Protein AF-A0A069PLP5-F1 (afdb_monomer_lite)

Secondary structure (DSSP, 8-state):
----S-------GGGTT-HHHHHHHHHHHHHHHHHHHHHHH--TT-TTSTT--HHHHHIIIIIIS--PPPEEEEEEEEEE-STTSS-TTSS-TT--EEEEEEEEEEPPHHHHHHHHHHHH--TT-SS--HHHHHHHHHHHHHSGGG----TTSSPPEEEEETTEEEEEEE--HHHHHHHHHHHTT-S---TTSEEEEEEE-EEEETTEEEESS-SSS-S--TTPPTT-EEEETTEEEE-S--PPPTTSPPPB--TT--HHHHHHH-STTS-SS---TTS-BEEEETTEEEE-

Organism: NCBI:txid60547

Structure (mmCIF, N/CA/C/O backbone):
data_AF-A0A069PLP5-F1
#
_entry.id   AF-A0A069PLP5-F1
#
loop_
_atom_site.group_PDB
_atom_site.id
_atom_site.type_symbol
_atom_site.label_atom_id
_atom_site.label_alt_id
_atom_site.label_comp_id
_atom_site.label_asym_id
_atom_site.label_entity_id
_atom_site.label_seq_id
_atom_site.pdbx_PDB_ins_code
_atom_site.Cartn_x
_atom_site.Cartn_y
_atom_site.Cartn_z
_atom_site.occupancy
_atom_site.B_iso_or_equiv
_atom_site.auth_seq_id
_atom_site.auth_comp_id
_atom_site.auth_asym_id
_atom_site.auth_atom_id
_atom_site.pdbx_PDB_model_num
ATOM 1 N N . MET A 1 1 ? 33.244 -10.678 -7.808 1.00 50.88 1 MET A N 1
ATOM 2 C CA . MET A 1 1 ? 33.227 -9.200 -7.807 1.00 50.88 1 MET A CA 1
ATOM 3 C C . MET A 1 1 ? 32.967 -8.756 -9.238 1.00 50.88 1 MET A C 1
ATOM 5 O O . MET A 1 1 ? 33.687 -9.242 -10.105 1.00 50.88 1 MET A O 1
ATOM 9 N N . PRO A 1 2 ? 31.928 -7.956 -9.523 1.00 67.25 2 PRO A N 1
ATOM 10 C CA . PRO A 1 2 ? 31.727 -7.413 -10.866 1.00 67.25 2 PRO A CA 1
ATOM 11 C C . PRO A 1 2 ? 32.911 -6.516 -11.266 1.00 67.25 2 PRO A C 1
ATOM 13 O O . PRO A 1 2 ? 33.584 -5.950 -10.403 1.00 67.25 2 PRO A O 1
ATOM 16 N N . MET A 1 3 ? 33.185 -6.422 -12.569 1.00 68.56 3 MET A N 1
ATOM 17 C CA . MET A 1 3 ? 34.260 -5.594 -13.127 1.00 68.56 3 MET A CA 1
ATOM 18 C C . MET A 1 3 ? 34.038 -4.121 -12.745 1.00 68.56 3 MET A C 1
ATOM 20 O O . MET A 1 3 ? 32.993 -3.562 -13.065 1.00 68.56 3 MET A O 1
ATOM 24 N N . GLN A 1 4 ? 34.991 -3.507 -12.036 1.00 81.31 4 GLN A N 1
ATOM 25 C CA . GLN A 1 4 ? 34.868 -2.126 -11.532 1.00 81.31 4 GLN A CA 1
ATOM 26 C C . GLN A 1 4 ? 35.341 -1.064 -12.532 1.00 81.31 4 GLN A C 1
ATOM 28 O O . GLN A 1 4 ? 34.886 0.077 -12.475 1.00 81.31 4 GLN A O 1
ATOM 33 N N . GLN A 1 5 ? 36.227 -1.429 -13.458 1.00 86.38 5 GLN A N 1
ATOM 34 C CA . GLN A 1 5 ? 36.825 -0.501 -14.411 1.00 86.38 5 GLN A CA 1
ATOM 35 C C . GLN A 1 5 ? 36.775 -1.083 -15.823 1.00 86.38 5 GLN A C 1
ATOM 37 O O . GLN A 1 5 ? 37.020 -2.275 -16.016 1.00 86.38 5 GLN A O 1
ATOM 42 N N . ILE A 1 6 ? 36.444 -0.245 -16.803 1.00 89.50 6 ILE A N 1
ATOM 43 C CA . ILE A 1 6 ? 36.526 -0.618 -18.218 1.00 89.50 6 ILE A CA 1
ATOM 44 C C . ILE A 1 6 ? 37.985 -0.755 -18.656 1.00 89.50 6 ILE A C 1
ATOM 46 O O . ILE A 1 6 ? 38.867 -0.089 -18.118 1.00 89.50 6 ILE A O 1
ATOM 50 N N . ILE A 1 7 ? 38.240 -1.591 -19.663 1.00 89.44 7 ILE A N 1
ATOM 51 C CA . ILE A 1 7 ? 39.530 -1.590 -20.357 1.00 89.44 7 ILE A CA 1
ATOM 52 C C . ILE A 1 7 ? 39.592 -0.282 -21.154 1.00 89.44 7 ILE A C 1
ATOM 54 O O . ILE A 1 7 ? 38.786 -0.117 -22.075 1.00 89.44 7 ILE A O 1
ATOM 58 N N . PRO A 1 8 ? 40.472 0.668 -20.796 1.00 88.00 8 PRO A N 1
ATOM 59 C CA . PRO A 1 8 ? 40.486 1.961 -21.453 1.00 88.00 8 PRO A CA 1
ATOM 60 C C . PRO A 1 8 ? 41.038 1.824 -22.871 1.00 88.00 8 PRO A C 1
ATOM 62 O O . PRO A 1 8 ? 41.919 1.013 -23.160 1.00 88.00 8 PRO A O 1
ATOM 65 N N . SER A 1 9 ? 40.502 2.647 -23.759 1.00 90.00 9 SER A N 1
ATOM 66 C CA . SER A 1 9 ? 41.117 2.933 -25.042 1.00 90.00 9 SER A CA 1
ATOM 67 C C . SER A 1 9 ? 42.400 3.727 -24.805 1.00 90.00 9 SER A C 1
ATOM 69 O O . SER A 1 9 ? 42.442 4.614 -23.946 1.00 90.00 9 SER A O 1
ATOM 71 N N . TYR A 1 10 ? 43.444 3.404 -25.563 1.00 89.38 10 TYR A N 1
ATOM 72 C CA . TYR A 1 10 ? 44.747 4.050 -25.478 1.00 89.38 10 TYR A CA 1
ATOM 73 C C . TYR A 1 10 ? 45.120 4.653 -26.824 1.00 89.38 10 TYR A C 1
ATOM 75 O O . TYR A 1 10 ? 44.863 4.075 -27.880 1.00 89.38 10 TYR A O 1
ATOM 83 N N . LEU A 1 11 ? 45.787 5.801 -26.775 1.00 89.62 11 LEU A N 1
ATOM 84 C CA . LEU A 1 11 ? 46.365 6.418 -27.956 1.00 89.62 11 LEU A CA 1
ATOM 85 C C . LEU A 1 11 ? 47.731 5.790 -28.271 1.00 89.62 11 LEU A C 1
ATOM 87 O O . LEU A 1 11 ? 48.511 5.490 -27.363 1.00 89.62 11 LEU A O 1
ATOM 91 N N . TYR A 1 12 ? 48.064 5.634 -29.554 1.00 88.25 12 TYR A N 1
ATOM 92 C CA . TYR A 1 12 ? 49.430 5.276 -29.937 1.00 88.25 12 TYR A CA 1
ATOM 93 C C . TYR A 1 12 ? 50.403 6.391 -29.544 1.00 88.25 12 TYR A C 1
ATOM 95 O O . TYR A 1 12 ? 50.098 7.576 -29.682 1.00 88.25 12 TYR A O 1
ATOM 103 N N . ARG A 1 13 ? 51.614 6.011 -29.117 1.00 86.56 13 ARG A N 1
ATOM 104 C CA . ARG A 1 13 ? 52.646 6.945 -28.632 1.00 86.56 13 ARG A CA 1
ATOM 105 C C . ARG A 1 13 ? 52.973 8.074 -29.616 1.00 86.56 13 ARG A C 1
ATOM 107 O O . ARG A 1 13 ? 53.321 9.158 -29.185 1.00 86.56 13 ARG A O 1
ATOM 114 N N . GLN A 1 14 ? 52.847 7.834 -30.919 1.00 88.31 14 GLN A N 1
ATOM 115 C CA . GLN A 1 14 ? 53.118 8.831 -31.963 1.00 88.31 14 GLN A CA 1
ATOM 116 C C . GLN A 1 14 ? 52.144 10.018 -31.952 1.00 88.31 14 GLN A C 1
ATOM 118 O O . GLN A 1 14 ? 52.478 11.073 -32.477 1.00 88.31 14 GLN A O 1
ATOM 123 N N . TYR A 1 15 ? 50.962 9.855 -31.356 1.00 86.50 15 TYR A N 1
ATOM 124 C CA . TYR A 1 15 ? 49.918 10.878 -31.313 1.00 86.50 15 TYR A CA 1
ATOM 125 C C . TYR A 1 15 ? 49.704 11.435 -29.905 1.00 86.50 15 TYR A C 1
ATOM 127 O O . TYR A 1 15 ? 48.784 12.222 -29.702 1.00 86.50 15 TYR A O 1
ATOM 135 N N . SER A 1 16 ? 50.524 11.037 -28.920 1.00 85.31 16 SER A N 1
ATOM 136 C CA . SER A 1 16 ? 50.315 11.420 -27.518 1.00 85.31 16 SER A CA 1
ATOM 137 C C . SER A 1 16 ? 50.298 12.927 -27.315 1.00 85.31 16 SER A C 1
ATOM 139 O O . SER A 1 16 ? 49.636 13.394 -26.394 1.00 85.31 16 SER A O 1
ATOM 141 N N . ASP A 1 17 ? 50.999 13.671 -28.163 1.00 88.44 17 ASP A N 1
ATOM 142 C CA . ASP A 1 17 ? 51.200 15.113 -28.033 1.00 88.44 17 ASP A CA 1
ATOM 143 C C . ASP A 1 17 ? 50.031 15.928 -28.613 1.00 88.44 17 ASP A C 1
ATOM 145 O O . ASP A 1 17 ? 49.924 17.125 -28.346 1.00 88.44 17 ASP A O 1
ATOM 149 N N . ASP A 1 18 ? 49.116 15.287 -29.349 1.00 93.00 18 ASP A N 1
ATOM 150 C CA . ASP A 1 18 ? 47.912 15.928 -29.875 1.00 93.00 18 ASP A CA 1
ATOM 151 C C . ASP A 1 18 ? 46.828 16.025 -28.788 1.00 93.00 18 ASP A C 1
ATOM 153 O O . ASP A 1 18 ? 46.260 15.030 -28.324 1.00 93.00 18 ASP A O 1
ATOM 157 N N . VAL A 1 19 ? 46.532 17.262 -28.384 1.00 93.50 19 VAL A N 1
ATOM 158 C CA . VAL A 1 19 ? 45.547 17.575 -27.342 1.00 93.50 19 VAL A CA 1
ATOM 159 C C . VAL A 1 19 ? 44.125 17.146 -27.715 1.00 93.50 19 VAL A C 1
ATOM 161 O O . VAL A 1 19 ? 43.381 16.695 -26.844 1.00 93.50 19 VAL A O 1
ATOM 164 N N . ASN A 1 20 ? 43.746 17.230 -28.992 1.00 94.06 20 ASN A N 1
ATOM 165 C CA . ASN A 1 20 ? 42.390 16.914 -29.440 1.00 94.06 20 ASN A CA 1
ATOM 166 C C . ASN A 1 20 ? 42.162 15.401 -29.446 1.00 94.06 20 ASN A C 1
ATOM 168 O O . ASN A 1 20 ? 41.122 14.923 -28.992 1.00 94.06 20 ASN A O 1
ATOM 172 N N . LEU A 1 21 ? 43.153 14.639 -29.915 1.00 90.25 21 LEU A N 1
ATOM 173 C CA . LEU A 1 21 ? 43.085 13.177 -29.928 1.00 90.25 21 LEU A CA 1
ATOM 174 C C . LEU A 1 21 ? 43.103 12.592 -28.512 1.00 90.25 21 LEU A C 1
ATOM 176 O O . LEU A 1 21 ? 42.366 11.646 -28.228 1.00 90.25 21 LEU A O 1
ATOM 180 N N . ARG A 1 22 ? 43.882 13.185 -27.601 1.00 91.44 22 ARG A N 1
ATOM 181 C CA . ARG A 1 22 ? 43.861 12.817 -26.180 1.00 91.44 22 ARG A CA 1
ATOM 182 C C . ARG A 1 22 ? 42.493 13.088 -25.550 1.00 91.44 22 ARG A C 1
ATOM 184 O O . ARG A 1 22 ? 41.915 12.184 -24.955 1.00 91.44 22 ARG A O 1
ATOM 191 N N . ALA A 1 23 ? 41.943 14.286 -25.760 1.00 91.88 23 ALA A N 1
ATOM 192 C CA . ALA A 1 23 ? 40.628 14.658 -25.242 1.00 91.88 23 ALA A CA 1
ATOM 193 C C . ALA A 1 23 ? 39.511 13.730 -25.753 1.00 91.88 23 ALA A C 1
ATOM 195 O O . ALA A 1 23 ? 38.608 13.375 -24.996 1.00 91.88 23 ALA A O 1
ATOM 196 N N . PHE A 1 24 ? 39.587 13.289 -27.012 1.00 93.50 24 PHE A N 1
ATOM 197 C CA . PHE A 1 24 ? 38.652 12.313 -27.569 1.00 93.50 24 PHE A CA 1
ATOM 198 C C . PHE A 1 24 ? 38.717 10.958 -26.847 1.00 93.50 24 PHE A C 1
ATOM 200 O O . PHE A 1 24 ? 37.679 10.418 -26.459 1.00 93.50 24 PHE A O 1
ATOM 207 N N . VAL A 1 25 ? 39.920 10.411 -26.637 1.00 92.94 25 VAL A N 1
ATOM 208 C CA . VAL A 1 25 ? 40.098 9.128 -25.935 1.00 92.94 25 VAL A CA 1
ATOM 209 C C . VAL A 1 25 ? 39.658 9.223 -24.474 1.00 92.94 25 VAL A C 1
ATOM 211 O O . VAL A 1 25 ? 38.983 8.316 -23.983 1.00 92.94 25 VAL A O 1
ATOM 214 N N . ASP A 1 26 ? 39.959 10.329 -23.797 1.00 92.56 26 ASP A N 1
ATOM 215 C CA . ASP A 1 26 ? 39.525 10.563 -22.418 1.00 92.56 26 ASP A CA 1
ATOM 216 C C . ASP A 1 26 ? 37.994 10.647 -22.316 1.00 92.56 26 ASP A C 1
ATOM 218 O O . ASP A 1 26 ? 37.391 10.018 -21.441 1.00 92.56 26 ASP A O 1
ATOM 222 N N . ALA A 1 27 ? 37.341 11.346 -23.251 1.00 94.00 27 ALA A N 1
ATOM 223 C CA . ALA A 1 27 ? 35.883 11.409 -23.325 1.00 94.00 27 ALA A CA 1
ATOM 224 C C . ALA A 1 27 ? 35.260 10.027 -23.589 1.00 94.00 27 ALA A C 1
ATOM 226 O O . ALA A 1 27 ? 34.290 9.652 -22.926 1.00 94.00 27 ALA A O 1
ATOM 227 N N . TYR A 1 28 ? 35.839 9.240 -24.502 1.00 94.38 28 TYR A N 1
ATOM 228 C CA . TYR A 1 28 ? 35.397 7.872 -24.781 1.00 94.38 28 TYR A CA 1
ATOM 229 C C . TYR A 1 28 ? 35.517 6.964 -23.549 1.00 94.38 28 TYR A C 1
ATOM 231 O O . TYR A 1 28 ? 34.581 6.225 -23.224 1.00 94.38 28 TYR A O 1
ATOM 239 N N . ASN A 1 29 ? 36.646 7.029 -22.840 1.00 94.00 29 ASN A N 1
ATOM 240 C CA . ASN A 1 29 ? 36.883 6.246 -21.628 1.00 94.00 29 ASN A CA 1
ATOM 241 C C . ASN A 1 29 ? 35.920 6.643 -20.506 1.00 94.00 29 ASN A C 1
ATOM 243 O O . ASN A 1 29 ? 35.360 5.767 -19.846 1.00 94.00 29 ASN A O 1
ATOM 247 N N . SER A 1 30 ? 35.670 7.943 -20.336 1.00 94.62 30 SER A N 1
ATOM 248 C CA . SER A 1 30 ? 34.699 8.467 -19.372 1.00 94.62 30 SER A CA 1
ATOM 249 C C . SER A 1 30 ? 33.276 7.977 -19.670 1.00 94.62 30 SER A C 1
ATOM 251 O O . SER A 1 30 ? 32.607 7.436 -18.789 1.00 94.62 30 SER A O 1
ATOM 253 N N . LEU A 1 31 ? 32.837 8.062 -20.932 1.00 95.12 31 LEU A N 1
ATOM 254 C CA . LEU A 1 31 ? 31.524 7.572 -21.359 1.00 95.12 31 LEU A CA 1
ATOM 255 C C . LEU A 1 31 ? 31.385 6.057 -21.143 1.00 95.12 31 LEU A C 1
ATOM 257 O O . LEU A 1 31 ? 30.394 5.589 -20.582 1.00 95.12 31 LEU A O 1
ATOM 261 N N . SER A 1 32 ? 32.404 5.294 -21.537 1.00 93.75 32 SER A N 1
ATOM 262 C CA . SER A 1 32 ? 32.440 3.838 -21.375 1.00 93.75 32 SER A CA 1
ATOM 263 C C . SER A 1 32 ? 32.386 3.427 -19.901 1.00 93.75 32 SER A C 1
ATOM 265 O O . SER A 1 32 ? 31.625 2.529 -19.530 1.00 93.75 32 SER A O 1
ATOM 267 N N . GLN A 1 33 ? 33.134 4.118 -19.036 1.00 93.56 33 GLN A N 1
ATOM 268 C CA . GLN A 1 33 ? 33.081 3.910 -17.590 1.00 93.56 33 GLN A CA 1
ATOM 269 C C . GLN A 1 33 ? 31.700 4.262 -17.020 1.00 93.56 33 GLN A C 1
ATOM 271 O O . GLN A 1 33 ? 31.214 3.569 -16.122 1.00 93.56 33 GLN A O 1
ATOM 276 N N . GLY A 1 34 ? 31.044 5.292 -17.560 1.00 91.81 34 GLY A N 1
ATOM 277 C CA . GLY A 1 34 ? 29.665 5.646 -17.233 1.00 91.81 34 GLY A CA 1
ATOM 278 C C . GLY A 1 34 ? 28.690 4.500 -17.512 1.00 91.81 34 GLY A C 1
ATOM 279 O O . GLY A 1 34 ? 27.916 4.133 -16.628 1.00 91.81 34 GLY A O 1
ATOM 280 N N . TYR A 1 35 ? 28.777 3.862 -18.685 1.00 90.19 35 TYR A N 1
ATOM 281 C CA . TYR A 1 35 ? 27.920 2.717 -19.023 1.00 90.19 35 TYR A CA 1
ATOM 282 C C . TYR A 1 35 ? 28.141 1.512 -18.105 1.00 90.19 35 TYR A C 1
ATOM 284 O O . TYR A 1 35 ? 27.170 0.906 -17.647 1.00 90.19 35 TYR A O 1
ATOM 292 N N . LEU A 1 36 ? 29.396 1.181 -17.781 1.00 90.12 36 LEU A N 1
ATOM 293 C CA . LEU A 1 36 ? 29.698 0.105 -16.831 1.00 90.12 36 LEU A CA 1
ATOM 294 C C . LEU A 1 36 ? 29.159 0.422 -15.426 1.00 90.12 36 LEU A C 1
ATOM 296 O O . LEU A 1 36 ? 28.562 -0.438 -14.774 1.00 90.12 36 LEU A O 1
ATOM 300 N N . SER A 1 37 ? 29.334 1.662 -14.967 1.00 90.19 37 SER A N 1
ATOM 301 C CA . SER A 1 37 ? 28.832 2.119 -13.663 1.00 90.19 37 SER A CA 1
ATOM 302 C C . SER A 1 37 ? 27.300 2.067 -13.602 1.00 90.19 37 SER A C 1
ATOM 304 O O . SER A 1 37 ? 26.723 1.644 -12.599 1.00 90.19 37 SER A O 1
ATOM 306 N N . TRP A 1 38 ? 26.618 2.417 -14.693 1.00 88.12 38 TRP A N 1
ATOM 307 C CA . TRP A 1 38 ? 25.164 2.285 -14.785 1.00 88.12 38 TRP A CA 1
ATOM 308 C C . TRP A 1 38 ? 24.716 0.816 -14.755 1.00 88.12 38 TRP A C 1
ATOM 310 O O . TRP A 1 38 ? 23.827 0.458 -13.983 1.00 88.12 38 TRP A O 1
ATOM 320 N N . PHE A 1 39 ? 25.364 -0.058 -15.530 1.00 85.69 39 PHE A N 1
ATOM 321 C CA . PHE A 1 39 ? 25.009 -1.478 -15.589 1.00 85.69 39 PHE A CA 1
ATOM 322 C C . PHE A 1 39 ? 25.220 -2.190 -14.245 1.00 85.69 39 PHE A C 1
ATOM 324 O O . PHE A 1 39 ? 24.399 -3.003 -13.824 1.00 85.69 39 PHE A O 1
ATOM 331 N N . THR A 1 40 ? 26.299 -1.855 -13.534 1.00 85.69 40 THR A N 1
ATOM 332 C CA . THR A 1 40 ? 26.586 -2.418 -12.204 1.00 85.69 40 THR A CA 1
ATOM 333 C C . THR A 1 40 ? 25.628 -1.910 -11.124 1.00 85.69 40 THR A C 1
ATOM 335 O O . THR A 1 40 ? 25.312 -2.660 -10.202 1.00 85.69 40 THR A O 1
ATOM 338 N N . SER A 1 41 ? 25.123 -0.678 -11.246 1.00 84.75 41 SER A N 1
ATOM 339 C CA . SER A 1 41 ? 24.134 -0.097 -10.321 1.00 84.75 41 SER A CA 1
ATOM 340 C C . SER A 1 41 ? 22.673 -0.421 -10.670 1.00 84.75 41 SER A C 1
ATOM 342 O O . SER A 1 41 ? 21.784 -0.176 -9.851 1.00 84.75 41 SER A O 1
ATOM 344 N N . THR A 1 42 ? 22.406 -1.006 -11.844 1.00 84.94 42 THR A N 1
ATOM 345 C CA . THR A 1 42 ? 21.048 -1.314 -12.328 1.00 84.94 42 THR A CA 1
ATOM 346 C C . THR A 1 42 ? 20.920 -2.784 -12.750 1.00 84.94 42 THR A C 1
ATOM 348 O O . THR A 1 42 ? 20.779 -3.089 -13.937 1.00 84.94 42 THR A O 1
ATOM 351 N N . PRO A 1 43 ? 20.956 -3.741 -11.801 1.00 84.12 43 PRO A N 1
ATOM 352 C CA . PRO A 1 43 ? 20.758 -5.149 -12.126 1.00 84.12 43 PRO A CA 1
ATOM 353 C C . PRO A 1 43 ? 19.328 -5.388 -12.635 1.00 84.12 43 PRO A C 1
ATOM 355 O O . PRO A 1 43 ? 18.367 -5.289 -11.875 1.00 84.12 43 PRO A O 1
ATOM 358 N N . LEU A 1 44 ? 19.187 -5.760 -13.913 1.00 82.94 44 LEU A N 1
ATOM 359 C CA . LEU A 1 44 ? 17.886 -5.918 -14.593 1.00 82.94 44 LEU A CA 1
ATOM 360 C C . LEU A 1 44 ? 16.963 -6.965 -13.943 1.00 82.94 44 LEU A C 1
ATOM 362 O O . LEU A 1 44 ? 15.744 -6.887 -14.069 1.00 82.94 44 LEU A O 1
ATOM 366 N N . ALA A 1 45 ? 17.536 -7.944 -13.236 1.00 81.25 45 ALA A N 1
ATOM 367 C CA . ALA A 1 45 ? 16.768 -8.946 -12.498 1.00 81.25 45 ALA A CA 1
ATOM 368 C C . ALA A 1 45 ? 16.019 -8.345 -11.293 1.00 81.25 45 ALA A C 1
ATOM 370 O O . ALA A 1 45 ? 14.962 -8.852 -10.917 1.00 81.25 45 ALA A O 1
ATOM 371 N N . LEU A 1 46 ? 16.535 -7.259 -10.706 1.00 86.94 46 LEU A N 1
ATOM 372 C CA . LEU A 1 46 ? 15.947 -6.576 -9.557 1.00 86.94 46 LEU A CA 1
ATOM 373 C C . LEU A 1 46 ? 15.075 -5.403 -10.023 1.00 86.94 46 LEU A C 1
ATOM 375 O O . LEU A 1 46 ? 15.414 -4.234 -9.841 1.00 86.94 46 LEU A O 1
ATOM 379 N N . TYR A 1 47 ? 13.921 -5.722 -10.606 1.00 89.31 47 TYR A N 1
ATOM 380 C CA . TYR A 1 47 ? 12.951 -4.737 -11.110 1.00 89.31 47 TYR A CA 1
ATOM 381 C C . TYR A 1 47 ? 12.391 -3.796 -10.026 1.00 89.31 47 TYR A C 1
ATOM 383 O O . TYR A 1 47 ? 11.861 -2.736 -10.349 1.00 89.31 47 TYR A O 1
ATOM 391 N N . THR A 1 48 ? 12.530 -4.144 -8.742 1.00 90.00 48 THR A N 1
ATOM 392 C CA . THR A 1 48 ? 12.133 -3.295 -7.606 1.00 90.00 48 THR A CA 1
ATOM 393 C C . THR A 1 48 ? 13.070 -2.099 -7.397 1.00 90.00 48 THR A C 1
ATOM 395 O O . THR A 1 48 ? 12.763 -1.215 -6.601 1.00 90.00 48 THR A O 1
ATOM 398 N N . SER A 1 49 ? 14.213 -2.046 -8.093 1.00 89.50 49 SER A N 1
ATOM 399 C CA . SER A 1 49 ? 15.149 -0.922 -8.011 1.00 89.50 49 SER A CA 1
ATOM 400 C C . SER A 1 49 ? 14.481 0.401 -8.426 1.00 89.50 49 SER A C 1
ATOM 402 O O . SER A 1 49 ? 13.757 0.433 -9.429 1.00 89.50 49 SER A O 1
ATOM 404 N N . PRO A 1 50 ? 14.741 1.520 -7.722 1.00 88.56 50 PRO A N 1
ATOM 405 C CA . PRO A 1 50 ? 14.272 2.846 -8.127 1.00 88.56 50 PRO A CA 1
ATOM 406 C C . PRO A 1 50 ? 14.797 3.298 -9.497 1.00 88.56 50 PRO A C 1
ATOM 408 O O . PRO A 1 50 ? 14.154 4.111 -10.147 1.00 88.56 50 PRO A O 1
ATOM 411 N N . ASN A 1 51 ? 15.928 2.749 -9.958 1.00 88.44 51 ASN A N 1
ATOM 412 C CA . ASN A 1 51 ? 16.559 3.120 -11.232 1.00 88.44 51 ASN A CA 1
ATOM 413 C C . ASN A 1 51 ? 15.864 2.508 -12.462 1.00 88.44 51 ASN A C 1
ATOM 415 O O . ASN A 1 51 ? 16.154 2.894 -13.591 1.00 88.44 51 ASN A O 1
ATOM 419 N N . ILE A 1 52 ? 14.973 1.531 -12.261 1.00 89.81 52 ILE A N 1
ATOM 420 C CA . ILE A 1 52 ? 14.227 0.868 -13.335 1.00 89.81 52 ILE A CA 1
ATOM 421 C C . ILE A 1 52 ? 12.836 1.497 -13.405 1.00 89.81 52 ILE A C 1
ATOM 423 O O . ILE A 1 52 ? 11.969 1.185 -12.589 1.00 89.81 52 ILE A O 1
ATOM 427 N N . THR A 1 53 ? 12.622 2.402 -14.355 1.00 91.62 53 THR A N 1
ATOM 428 C CA . THR A 1 53 ? 11.374 3.170 -14.500 1.00 91.62 53 THR A CA 1
ATOM 429 C C . THR A 1 53 ? 10.968 3.317 -15.966 1.00 91.62 53 THR A C 1
ATOM 431 O O . THR A 1 53 ? 11.755 3.068 -16.886 1.00 91.62 53 THR A O 1
ATOM 434 N N . GLY A 1 54 ? 9.706 3.682 -16.183 1.00 89.00 54 GLY A N 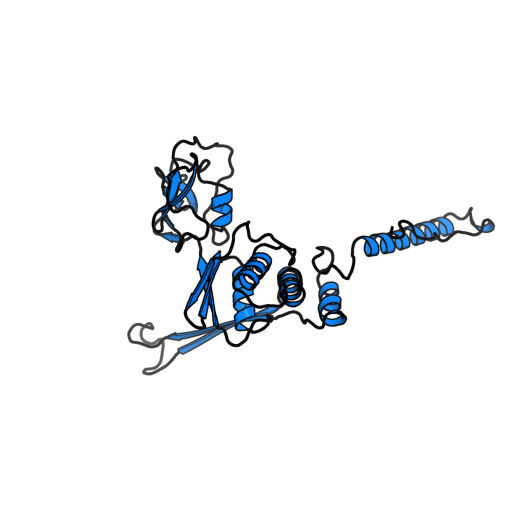1
ATOM 435 C CA . GLY A 1 54 ? 9.131 3.993 -17.484 1.00 89.00 54 GLY A CA 1
ATOM 436 C C . GLY A 1 54 ? 9.307 2.872 -18.518 1.00 89.00 54 GLY A C 1
ATOM 437 O O . GLY A 1 54 ? 9.090 1.699 -18.200 1.00 89.00 54 GLY A O 1
ATOM 438 N N . PRO A 1 55 ? 9.735 3.199 -19.754 1.00 89.50 55 PRO A N 1
ATOM 439 C CA . PRO A 1 55 ? 9.867 2.215 -20.828 1.00 89.50 55 PRO A CA 1
ATOM 440 C C . PRO A 1 55 ? 10.841 1.069 -20.528 1.00 89.50 55 PRO A C 1
ATOM 442 O O . PRO A 1 55 ? 10.650 -0.037 -21.029 1.00 89.50 55 PRO A O 1
ATOM 445 N N . LEU A 1 56 ? 11.877 1.303 -19.709 1.00 90.19 56 LEU A N 1
ATOM 446 C CA . LEU A 1 56 ? 12.802 0.241 -19.305 1.00 90.19 56 LEU A CA 1
ATOM 447 C C . LEU A 1 56 ? 12.084 -0.796 -18.435 1.00 90.19 56 LEU A C 1
ATOM 449 O O . LEU A 1 56 ? 12.258 -1.995 -18.642 1.00 90.19 56 LEU A O 1
ATOM 453 N N . LEU A 1 57 ? 11.253 -0.339 -17.493 1.00 91.25 57 LEU A N 1
ATOM 454 C CA . LEU A 1 57 ? 10.431 -1.223 -16.671 1.00 91.25 57 LEU A CA 1
ATOM 455 C C . LEU A 1 57 ? 9.454 -2.020 -17.540 1.00 91.25 57 LEU A C 1
ATOM 457 O O . LEU A 1 57 ? 9.371 -3.234 -17.382 1.00 91.25 57 LEU A O 1
ATOM 461 N N . ASP A 1 58 ? 8.776 -1.368 -18.486 1.00 89.94 58 ASP A N 1
ATOM 462 C CA . ASP A 1 58 ? 7.846 -2.038 -19.404 1.00 89.94 58 ASP A CA 1
ATOM 463 C C . ASP A 1 58 ? 8.548 -3.104 -20.248 1.00 89.94 58 ASP A C 1
ATOM 465 O O . ASP A 1 58 ? 8.035 -4.213 -20.406 1.00 89.94 58 ASP A O 1
ATOM 469 N N . TRP A 1 59 ? 9.742 -2.796 -20.756 1.00 90.44 59 TRP A N 1
ATOM 470 C CA . TRP A 1 59 ? 10.540 -3.741 -21.529 1.00 90.44 59 TRP A CA 1
ATOM 471 C C . TRP A 1 59 ? 10.970 -4.948 -20.687 1.00 90.44 59 TRP A C 1
ATOM 473 O O . TRP A 1 59 ? 10.822 -6.082 -21.137 1.00 90.44 59 TRP A O 1
ATOM 483 N N . ILE A 1 60 ? 11.439 -4.737 -19.453 1.00 90.50 60 ILE A N 1
ATOM 484 C CA . ILE A 1 60 ? 11.826 -5.828 -18.544 1.00 90.50 60 ILE A CA 1
ATOM 485 C C . ILE A 1 60 ? 10.605 -6.675 -18.182 1.00 90.50 60 ILE A C 1
ATOM 487 O O . ILE A 1 60 ? 10.613 -7.897 -18.320 1.00 90.50 60 ILE A O 1
ATOM 491 N N . ALA A 1 61 ? 9.539 -6.037 -17.718 1.00 90.19 61 ALA A N 1
ATOM 492 C CA . ALA A 1 61 ? 8.373 -6.710 -17.180 1.00 90.19 61 ALA A CA 1
ATOM 493 C C . ALA A 1 61 ? 7.596 -7.479 -18.255 1.00 90.19 61 ALA A C 1
ATOM 495 O O . ALA A 1 61 ? 7.309 -8.667 -18.083 1.00 90.19 61 ALA A O 1
ATOM 496 N N . ARG A 1 62 ? 7.326 -6.846 -19.401 1.00 88.50 62 ARG A N 1
ATOM 497 C CA . ARG A 1 62 ? 6.633 -7.489 -20.521 1.00 88.50 62 ARG A CA 1
ATOM 498 C C . ARG A 1 62 ? 7.551 -8.416 -21.311 1.00 88.50 62 ARG A C 1
ATOM 500 O O . ARG A 1 62 ? 7.111 -9.486 -21.714 1.00 88.50 62 ARG A O 1
ATOM 507 N N . GLY A 1 63 ? 8.796 -8.012 -21.554 1.00 86.88 63 GLY A N 1
ATOM 508 C CA . GLY A 1 63 ? 9.732 -8.758 -22.394 1.00 86.88 63 GLY A CA 1
ATOM 509 C C . GLY A 1 63 ? 10.313 -9.991 -21.708 1.00 86.88 63 GLY A C 1
ATOM 510 O O . GLY A 1 63 ? 10.334 -11.060 -22.309 1.00 86.88 63 GLY A O 1
ATOM 511 N N . ILE A 1 64 ? 10.758 -9.865 -20.453 1.00 88.50 64 ILE A N 1
ATOM 512 C CA . ILE A 1 64 ? 11.407 -10.965 -19.719 1.00 88.50 64 ILE A CA 1
ATOM 513 C C . ILE A 1 64 ? 10.376 -11.792 -18.950 1.00 88.50 64 ILE A C 1
ATOM 515 O O . ILE A 1 64 ? 10.424 -13.020 -18.984 1.00 88.50 64 ILE A O 1
ATOM 519 N N . TYR A 1 65 ? 9.445 -11.134 -18.255 1.00 89.75 65 TYR A N 1
ATOM 520 C CA . TYR A 1 65 ? 8.505 -11.814 -17.357 1.00 89.75 65 TYR A CA 1
ATOM 521 C C . TYR A 1 65 ? 7.112 -12.037 -17.956 1.00 89.75 65 TYR A C 1
ATOM 523 O O . TYR A 1 65 ? 6.311 -12.751 -17.357 1.00 89.75 65 TYR A O 1
ATOM 531 N N . GLY A 1 66 ? 6.809 -11.459 -19.122 1.00 87.75 66 GLY A N 1
ATOM 532 C CA . GLY A 1 66 ? 5.508 -11.613 -19.779 1.00 87.75 66 GLY A CA 1
ATOM 533 C C . GLY A 1 66 ? 4.340 -10.940 -19.050 1.00 87.75 66 GLY A C 1
ATOM 534 O O . GLY A 1 66 ? 3.191 -11.224 -19.375 1.00 87.75 66 GLY A O 1
ATOM 535 N N . ILE A 1 67 ? 4.601 -10.065 -18.074 1.00 89.94 67 ILE A N 1
ATOM 536 C CA . ILE A 1 67 ? 3.563 -9.386 -17.284 1.00 89.94 67 ILE A CA 1
ATOM 537 C C . ILE A 1 67 ? 3.366 -7.985 -17.873 1.00 89.94 67 ILE A C 1
ATOM 539 O O . ILE A 1 67 ? 4.267 -7.160 -17.725 1.00 89.94 67 ILE A O 1
ATOM 543 N N . PRO A 1 68 ? 2.245 -7.679 -18.550 1.00 89.50 68 PRO A N 1
ATOM 544 C CA . PRO A 1 68 ? 1.988 -6.341 -19.076 1.00 89.50 68 PRO A CA 1
ATOM 545 C C . PRO A 1 68 ? 1.646 -5.350 -17.956 1.00 89.50 68 PRO A C 1
ATOM 547 O O . PRO A 1 68 ? 1.245 -5.745 -16.862 1.00 89.50 68 PRO A O 1
ATOM 550 N N . ARG A 1 69 ? 1.793 -4.050 -18.234 1.00 89.06 69 ARG A N 1
ATOM 551 C CA . ARG A 1 69 ? 1.371 -3.001 -17.303 1.00 89.06 69 ARG A CA 1
ATOM 552 C C . ARG A 1 69 ? -0.155 -3.025 -17.165 1.00 89.06 69 ARG A C 1
ATOM 554 O O . ARG A 1 69 ? -0.833 -2.889 -18.186 1.00 89.06 69 ARG A O 1
ATOM 561 N N . PRO A 1 70 ? -0.694 -3.177 -15.944 1.00 89.19 70 PRO A N 1
ATOM 562 C CA . PRO A 1 70 ? -2.131 -3.258 -15.752 1.00 89.19 70 PRO A CA 1
ATOM 563 C C . PRO A 1 70 ? -2.788 -1.892 -15.946 1.00 89.19 70 PRO A C 1
ATOM 565 O O . PRO A 1 70 ? -2.191 -0.837 -15.695 1.00 89.19 70 PRO A O 1
ATOM 568 N N . VAL A 1 71 ? -4.047 -1.929 -16.370 1.00 86.12 71 VAL A N 1
ATOM 569 C CA . VAL A 1 71 ? -4.912 -0.752 -16.437 1.00 86.12 71 VAL A CA 1
ATOM 570 C C . VAL A 1 71 ? -5.760 -0.728 -15.173 1.00 86.12 71 VAL A C 1
ATOM 572 O O . VAL A 1 71 ? -6.496 -1.670 -14.880 1.00 86.12 71 VAL A O 1
ATOM 575 N N . LEU A 1 72 ? -5.660 0.362 -14.421 1.00 85.75 72 LEU A N 1
ATOM 576 C CA . LEU A 1 72 ? -6.528 0.619 -13.285 1.00 85.75 72 LEU A CA 1
ATOM 577 C C . LEU A 1 72 ? -7.800 1.268 -13.819 1.00 85.75 72 LEU A C 1
ATOM 579 O O . LEU A 1 72 ? -7.775 2.413 -14.275 1.00 85.75 72 LEU A O 1
ATOM 583 N N . SER A 1 73 ? -8.899 0.518 -13.798 1.00 78.38 73 SER A N 1
ATOM 584 C CA . SER A 1 73 ? -10.210 1.024 -14.193 1.00 78.38 73 SER A CA 1
ATOM 585 C C . SER A 1 73 ? -11.173 0.988 -13.022 1.00 78.38 73 SER A C 1
ATOM 587 O O . SER A 1 73 ? -11.409 -0.066 -12.438 1.00 78.38 73 SER A O 1
ATOM 589 N N . SER A 1 74 ? -11.783 2.126 -12.710 1.00 69.25 74 SER A N 1
ATOM 590 C CA . SER A 1 74 ? -13.019 2.158 -11.931 1.00 69.25 74 SER A CA 1
ATOM 591 C C . SER A 1 74 ? -14.184 2.406 -12.875 1.00 69.25 74 SER A C 1
ATOM 593 O O . SER A 1 74 ? -14.116 3.274 -13.741 1.00 69.25 74 SER A O 1
ATOM 595 N N . SER A 1 75 ? -15.265 1.652 -12.706 1.00 61.00 75 SER A N 1
ATOM 596 C CA . SER A 1 75 ? -16.561 1.984 -13.286 1.00 61.00 75 SER A CA 1
ATOM 597 C C . SER A 1 75 ? -17.571 2.029 -12.155 1.00 61.00 75 SER A C 1
ATOM 599 O O . SER A 1 75 ? -17.758 1.039 -11.447 1.00 61.00 75 SER A O 1
ATOM 601 N N . THR A 1 76 ? -18.209 3.181 -11.978 1.00 57.66 76 THR A N 1
ATOM 602 C CA . THR A 1 76 ? -19.301 3.341 -11.023 1.00 57.66 76 THR A CA 1
ATOM 603 C C . THR A 1 76 ? -20.552 3.680 -11.815 1.00 57.66 76 THR A C 1
ATOM 605 O O . THR A 1 76 ? -20.603 4.673 -12.540 1.00 57.66 76 THR A O 1
ATOM 608 N N . THR A 1 77 ? -21.576 2.840 -11.692 1.00 48.09 77 THR A N 1
ATOM 609 C CA . THR A 1 77 ? -22.881 3.092 -12.306 1.00 48.09 77 THR A CA 1
ATOM 610 C C . THR A 1 77 ? -23.853 3.475 -11.205 1.00 48.09 77 THR A C 1
ATOM 612 O O . THR A 1 77 ? -24.129 2.665 -10.322 1.00 48.09 77 THR A O 1
ATOM 615 N N . SER A 1 78 ? -24.371 4.704 -11.237 1.00 51.59 78 SER A N 1
ATOM 616 C CA . SER A 1 78 ? -25.441 5.128 -10.336 1.00 51.59 78 SER A CA 1
ATOM 617 C C . SER A 1 78 ? -26.763 5.192 -11.094 1.00 51.59 78 SER A C 1
ATOM 619 O O . SER A 1 78 ? -26.883 5.787 -12.170 1.00 51.59 78 SER A O 1
ATOM 621 N N . ARG A 1 79 ? -27.772 4.532 -10.523 1.00 50.94 79 ARG A N 1
ATOM 622 C CA . ARG A 1 79 ? -29.152 4.553 -11.000 1.00 50.94 79 ARG A CA 1
ATOM 623 C C . ARG A 1 79 ? -29.971 5.314 -9.974 1.00 50.94 79 ARG A C 1
ATOM 625 O O . ARG A 1 79 ? -30.186 4.819 -8.874 1.00 50.94 79 ARG A O 1
ATOM 632 N N . VAL A 1 80 ? -30.409 6.511 -10.336 1.00 57.78 80 VAL A N 1
ATOM 633 C CA . VAL A 1 80 ? -31.249 7.346 -9.477 1.00 57.78 80 VAL A CA 1
ATOM 634 C C . VAL A 1 80 ? -32.663 7.339 -10.053 1.00 57.78 80 VAL A C 1
ATOM 636 O O . VAL A 1 80 ? -32.868 7.657 -11.225 1.00 57.78 80 VAL A O 1
ATOM 639 N N . ALA A 1 81 ? -33.626 6.901 -9.243 1.00 57.69 81 ALA A N 1
ATOM 640 C CA . ALA A 1 81 ? -35.048 6.854 -9.571 1.00 57.69 81 ALA A CA 1
ATOM 641 C C . ALA A 1 81 ? -35.868 7.027 -8.281 1.00 57.69 81 ALA A C 1
ATOM 643 O O . ALA A 1 81 ? -35.491 6.472 -7.251 1.00 57.69 81 ALA A O 1
ATOM 644 N N . GLY A 1 82 ? -36.976 7.771 -8.331 1.00 63.69 82 GLY A N 1
ATOM 645 C CA . GLY A 1 82 ? -37.864 7.988 -7.180 1.00 63.69 82 GLY A CA 1
ATOM 646 C C . GLY A 1 82 ? -38.480 9.390 -7.134 1.00 63.69 82 GLY A C 1
ATOM 647 O O . GLY A 1 82 ? -38.033 10.297 -7.836 1.00 63.69 82 GLY A O 1
ATOM 648 N N . TYR A 1 83 ? -39.519 9.549 -6.310 1.00 50.97 83 TYR A N 1
ATOM 649 C CA . TYR A 1 83 ? -40.117 10.844 -5.954 1.00 50.97 83 TYR A CA 1
ATOM 650 C C . TYR A 1 83 ? -39.093 11.657 -5.126 1.00 50.97 83 TYR A C 1
ATOM 652 O O . TYR A 1 83 ? -38.403 11.063 -4.303 1.00 50.97 83 TYR A O 1
ATOM 660 N N . ASP A 1 84 ? -38.936 12.962 -5.390 1.00 60.06 84 ASP A N 1
ATOM 661 C CA . ASP A 1 84 ? -37.888 13.876 -4.858 1.00 60.06 84 ASP A CA 1
ATOM 662 C C . ASP A 1 84 ? -36.425 13.655 -5.309 1.00 60.06 84 ASP A C 1
ATOM 664 O O . ASP A 1 84 ? -35.519 14.355 -4.857 1.00 60.06 84 ASP A O 1
ATOM 668 N N . ALA A 1 85 ? -36.148 12.755 -6.259 1.00 61.19 85 ALA A N 1
ATOM 669 C CA . ALA A 1 85 ? -34.773 12.542 -6.735 1.00 61.19 85 ALA A CA 1
ATOM 670 C C . ALA A 1 85 ? -34.234 13.657 -7.663 1.00 61.19 85 ALA A C 1
ATOM 672 O O . ALA A 1 85 ? -33.024 13.760 -7.880 1.00 61.19 85 ALA A O 1
ATOM 673 N N . TYR A 1 86 ? -35.123 14.484 -8.222 1.00 62.91 86 TYR A N 1
ATOM 674 C CA . TYR A 1 86 ? -34.804 15.573 -9.146 1.00 62.91 86 TYR A CA 1
ATOM 675 C C . TYR A 1 86 ? -35.706 16.782 -8.892 1.00 62.91 86 TYR A C 1
ATOM 677 O O . TYR A 1 86 ? -36.871 16.626 -8.531 1.00 62.91 86 TYR A O 1
ATOM 685 N N . ALA A 1 87 ? -35.192 17.991 -9.141 1.00 72.25 87 ALA A N 1
ATOM 686 C CA . ALA A 1 87 ? -36.013 19.200 -9.132 1.00 72.25 87 ALA A CA 1
ATOM 687 C C . ALA A 1 87 ? -37.111 19.126 -10.212 1.00 72.25 87 ALA A C 1
ATOM 689 O O . ALA A 1 87 ? -36.892 18.571 -11.297 1.00 72.25 87 ALA A O 1
ATOM 690 N N . TYR A 1 88 ? -38.283 19.706 -9.934 1.00 63.94 88 TYR A N 1
ATOM 691 C CA . TYR A 1 88 ? -39.411 19.739 -10.873 1.00 63.94 88 TYR A CA 1
ATOM 692 C C . TYR A 1 88 ? -38.988 20.283 -12.256 1.00 63.94 88 TYR A C 1
ATOM 694 O O . TYR A 1 88 ? -38.186 21.210 -12.347 1.00 63.94 88 TYR A O 1
ATOM 702 N N . ASN A 1 89 ? -39.525 19.697 -13.336 1.00 68.25 89 ASN A N 1
ATOM 703 C CA . ASN A 1 89 ? -39.234 20.012 -14.750 1.00 68.25 89 ASN A CA 1
ATOM 704 C C . ASN A 1 89 ? -37.805 19.739 -15.264 1.00 68.25 89 ASN A C 1
ATOM 706 O O . ASN A 1 89 ? -37.477 20.143 -16.377 1.00 68.25 89 ASN A O 1
ATOM 710 N N . THR A 1 90 ? -36.956 19.021 -14.526 1.00 67.56 90 THR A N 1
ATOM 711 C CA . THR A 1 90 ? -35.609 18.663 -15.022 1.00 67.56 90 THR A CA 1
ATOM 712 C C . THR A 1 90 ? -35.549 17.330 -15.774 1.00 67.56 90 THR A C 1
ATOM 714 O O . THR A 1 90 ? -34.540 17.025 -16.410 1.00 67.56 90 THR A O 1
ATOM 717 N N . MET A 1 91 ? -36.621 16.531 -15.734 1.00 65.31 91 MET A N 1
ATOM 718 C CA . MET A 1 91 ? -36.664 15.201 -16.337 1.00 65.31 91 MET A CA 1
ATOM 719 C C . MET A 1 91 ? -38.091 14.806 -16.770 1.00 65.31 91 MET A C 1
ATOM 721 O O . MET A 1 91 ? -39.041 15.178 -16.079 1.00 65.31 91 MET A O 1
ATOM 725 N N . PRO A 1 92 ? -38.276 14.058 -17.881 1.00 70.00 92 PRO A N 1
ATOM 726 C CA . PRO A 1 92 ? -39.594 13.587 -18.313 1.00 70.00 92 PRO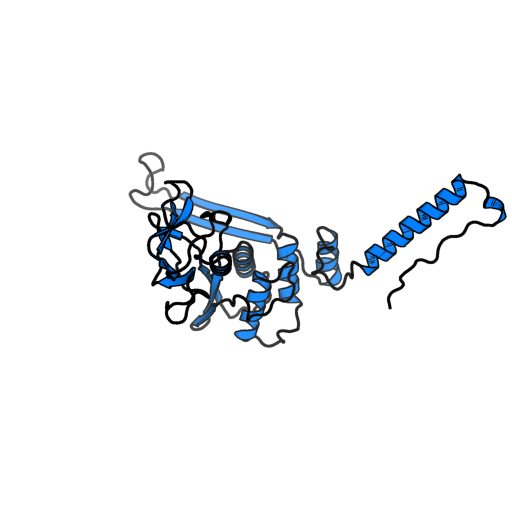 A CA 1
ATOM 727 C C . PRO A 1 92 ? -40.270 12.675 -17.279 1.00 70.00 92 PRO A C 1
ATOM 729 O O . PRO A 1 92 ? -39.597 11.917 -16.577 1.00 70.00 92 PRO A O 1
ATOM 732 N N . TYR A 1 93 ? -41.606 12.698 -17.230 1.00 59.31 93 TYR A N 1
ATOM 733 C CA . TYR A 1 93 ? -42.392 11.774 -16.405 1.00 59.31 93 TYR A CA 1
ATOM 734 C C . TYR A 1 93 ? -42.079 10.321 -16.811 1.00 59.31 93 TYR A C 1
ATOM 736 O O . TYR A 1 93 ? -42.070 10.009 -18.001 1.00 59.31 93 TYR A O 1
ATOM 744 N N . ASN A 1 94 ? -41.794 9.448 -15.836 1.00 66.06 94 ASN A N 1
ATOM 745 C CA . ASN A 1 94 ? -41.290 8.077 -16.047 1.00 66.06 94 ASN A CA 1
ATOM 746 C C . ASN A 1 94 ? -39.896 7.979 -16.723 1.00 66.06 94 ASN A C 1
ATOM 748 O O . ASN A 1 94 ? -39.527 6.934 -17.259 1.00 66.06 94 ASN A O 1
ATOM 752 N N . GLY A 1 95 ? -39.102 9.054 -16.716 1.00 58.81 95 GLY A N 1
ATOM 753 C CA . GLY A 1 95 ? -37.719 9.032 -17.192 1.00 58.81 95 GLY A CA 1
ATOM 754 C C . GLY A 1 95 ? -36.761 8.365 -16.196 1.00 58.81 95 GLY A C 1
ATOM 755 O O . GLY A 1 95 ? -36.886 8.544 -14.987 1.00 58.81 95 GLY A O 1
ATOM 756 N N . GLN A 1 96 ? -35.746 7.649 -16.700 1.00 60.97 96 GLN A N 1
ATOM 757 C CA . GLN A 1 96 ? -34.635 7.104 -15.903 1.00 60.97 96 GLN A CA 1
ATOM 758 C C . GLN A 1 96 ? -33.294 7.709 -16.351 1.00 60.97 96 GLN A C 1
ATOM 760 O O . GLN A 1 96 ? -32.988 7.720 -17.542 1.00 60.97 96 GLN A O 1
ATOM 765 N N . LYS A 1 97 ? -32.484 8.206 -15.404 1.00 55.88 97 LYS A N 1
ATOM 766 C CA . LYS A 1 97 ? -31.129 8.695 -15.680 1.00 55.88 97 LYS A CA 1
ATOM 767 C C . LYS A 1 97 ? -30.146 7.640 -15.204 1.00 55.88 97 LYS A C 1
ATOM 769 O O . LYS A 1 97 ? -30.123 7.273 -14.031 1.00 55.88 97 LYS A O 1
ATOM 774 N N . ILE A 1 98 ? -29.351 7.143 -16.140 1.00 62.66 98 ILE A N 1
ATOM 775 C CA . ILE A 1 98 ? -28.227 6.261 -15.851 1.00 62.66 98 ILE A CA 1
ATOM 776 C C . ILE A 1 98 ? -26.979 7.105 -16.059 1.00 62.66 98 ILE A C 1
ATOM 778 O O . ILE A 1 98 ? -26.699 7.533 -17.177 1.00 62.66 98 ILE A O 1
ATOM 782 N N . SER A 1 99 ? -26.256 7.382 -14.981 1.00 60.75 99 SER A N 1
ATOM 783 C CA . SER A 1 99 ? -24.928 7.986 -15.056 1.00 60.75 99 SER A CA 1
ATOM 784 C C . SER A 1 99 ? -23.897 6.895 -14.818 1.00 60.75 99 SER A C 1
ATOM 786 O O . SER A 1 99 ? -23.834 6.317 -13.734 1.00 60.75 99 SER A O 1
ATOM 788 N N . SER A 1 100 ? -23.110 6.606 -15.851 1.00 55.00 100 SER A N 1
ATOM 789 C CA . SER A 1 100 ? -21.901 5.798 -15.744 1.00 55.00 100 SER A CA 1
ATOM 790 C C . SER A 1 100 ? -20.714 6.746 -15.828 1.00 55.00 100 SER A C 1
ATOM 792 O O . SER A 1 100 ? -20.596 7.509 -16.789 1.00 55.00 100 SER A O 1
ATOM 794 N N . SER A 1 101 ? -19.871 6.743 -14.802 1.00 59.88 101 SER A N 1
ATOM 795 C CA . SER A 1 101 ? -18.572 7.403 -14.836 1.00 59.88 101 SER A CA 1
ATOM 796 C C . SER A 1 101 ? -17.497 6.355 -14.598 1.00 59.88 101 SER A C 1
ATOM 798 O O . SER A 1 101 ? -17.638 5.455 -13.766 1.00 59.88 101 SER A O 1
ATOM 800 N N . GLY A 1 102 ? -16.420 6.452 -15.366 1.00 61.12 102 GLY A N 1
ATOM 801 C CA . GLY A 1 102 ? -15.271 5.588 -15.196 1.00 61.12 102 GLY A CA 1
ATOM 802 C C . GLY A 1 102 ? -13.997 6.301 -15.598 1.00 61.12 102 GLY A C 1
ATOM 803 O O . GLY A 1 102 ? -14.001 7.126 -16.511 1.00 61.12 102 GLY A O 1
ATOM 804 N N . SER A 1 103 ? -12.923 5.998 -14.882 1.00 66.81 103 SER A N 1
ATOM 805 C CA . SER A 1 103 ? -11.573 6.428 -15.223 1.00 66.81 103 SER A CA 1
ATOM 806 C C . SER A 1 103 ? -10.759 5.178 -15.497 1.00 66.81 103 SER A C 1
ATOM 808 O O . SER A 1 103 ? -10.815 4.230 -14.715 1.00 66.81 103 SER A O 1
ATOM 810 N N . ALA A 1 104 ? -10.040 5.172 -16.613 1.00 72.75 104 ALA A N 1
ATOM 811 C CA . ALA A 1 104 ? -9.071 4.144 -16.942 1.00 72.75 104 ALA A CA 1
ATOM 812 C C . ALA A 1 104 ? -7.712 4.826 -17.079 1.00 72.75 104 ALA A C 1
ATOM 814 O O . ALA A 1 104 ? -7.524 5.680 -17.946 1.00 72.75 104 ALA A O 1
ATOM 815 N N . ALA A 1 105 ? -6.781 4.463 -16.207 1.00 79.75 105 ALA A N 1
ATOM 816 C CA . ALA A 1 105 ? -5.418 4.965 -16.238 1.00 79.75 105 ALA A CA 1
ATOM 817 C C . ALA A 1 105 ? -4.439 3.792 -16.240 1.00 79.75 105 ALA A C 1
ATOM 819 O O . ALA A 1 105 ? -4.684 2.751 -15.628 1.00 79.75 105 ALA A O 1
ATOM 820 N N . LEU A 1 106 ? -3.310 3.960 -16.928 1.00 81.44 106 LEU A N 1
ATOM 821 C CA . LEU A 1 106 ? -2.198 3.027 -16.788 1.00 81.44 106 LEU A CA 1
ATOM 822 C C . LEU A 1 106 ? -1.669 3.095 -15.353 1.00 81.44 106 LEU A C 1
ATOM 824 O O . LEU A 1 106 ? -1.543 4.183 -14.787 1.00 81.44 106 LEU A O 1
ATOM 828 N N . ALA A 1 107 ? -1.349 1.937 -14.776 1.00 89.00 107 ALA A N 1
ATOM 829 C CA . ALA A 1 107 ? -0.724 1.883 -13.462 1.00 89.00 107 ALA A CA 1
ATOM 830 C C . ALA A 1 107 ? 0.594 2.675 -13.446 1.00 89.00 107 ALA A C 1
ATOM 832 O O . ALA A 1 107 ? 1.365 2.644 -14.411 1.00 89.00 107 ALA A O 1
ATOM 833 N N . SER A 1 108 ? 0.879 3.358 -12.336 1.00 92.12 108 SER A N 1
ATOM 834 C CA . SER A 1 108 ? 2.184 3.988 -12.117 1.00 92.12 108 SER A CA 1
ATOM 835 C C . SER A 1 108 ? 3.296 2.934 -12.044 1.00 92.12 108 SER A C 1
ATOM 837 O O . SER A 1 108 ? 3.031 1.750 -11.828 1.00 92.12 108 SER A O 1
ATOM 839 N N . ASP A 1 109 ? 4.555 3.349 -12.207 1.00 92.31 109 ASP A N 1
ATOM 840 C CA . ASP A 1 109 ? 5.705 2.432 -12.116 1.00 92.31 109 ASP A CA 1
ATOM 841 C C . ASP A 1 109 ? 5.766 1.701 -10.771 1.00 92.31 109 ASP A C 1
ATOM 843 O O . ASP A 1 109 ? 6.089 0.516 -10.724 1.00 92.31 109 ASP A O 1
ATOM 847 N N . ASP A 1 110 ? 5.409 2.394 -9.689 1.00 93.62 110 ASP A N 1
ATOM 848 C CA . ASP A 1 110 ? 5.367 1.824 -8.345 1.00 93.62 110 ASP A CA 1
ATOM 849 C C . ASP A 1 110 ? 4.312 0.708 -8.241 1.00 93.62 110 ASP A C 1
ATOM 851 O O . ASP A 1 110 ? 4.637 -0.420 -7.865 1.00 93.62 110 ASP A O 1
ATOM 855 N N . ILE A 1 111 ? 3.070 0.974 -8.672 1.00 94.00 111 ILE A N 1
ATOM 856 C CA . ILE A 1 111 ? 1.995 -0.032 -8.685 1.00 94.00 111 ILE A CA 1
ATOM 857 C C . ILE A 1 111 ? 2.349 -1.198 -9.610 1.00 94.00 111 ILE A C 1
ATOM 859 O O . ILE A 1 111 ? 2.116 -2.356 -9.261 1.00 94.00 111 ILE A O 1
ATOM 863 N N . TYR A 1 112 ? 2.958 -0.926 -10.763 1.00 94.00 112 TYR A N 1
ATOM 864 C CA . TYR A 1 112 ? 3.350 -1.976 -11.694 1.00 94.00 112 TYR A CA 1
ATOM 865 C C . TYR A 1 112 ? 4.389 -2.924 -11.082 1.00 94.00 112 TYR A C 1
ATOM 867 O O . TYR A 1 112 ? 4.213 -4.144 -11.130 1.00 94.00 112 TYR A O 1
ATOM 875 N N . LYS A 1 113 ? 5.418 -2.391 -10.411 1.00 94.50 113 LYS A N 1
ATOM 876 C CA . LYS A 1 113 ? 6.389 -3.219 -9.680 1.00 94.50 113 LYS A CA 1
ATOM 877 C C . LYS A 1 113 ? 5.727 -4.019 -8.559 1.00 94.50 113 LYS A C 1
ATOM 879 O O . LYS A 1 113 ? 6.046 -5.194 -8.399 1.00 94.50 113 LYS A O 1
ATOM 884 N N . ARG A 1 114 ? 4.765 -3.444 -7.828 1.00 94.75 114 ARG A N 1
ATOM 885 C CA . ARG A 1 114 ? 4.005 -4.172 -6.791 1.00 94.75 114 ARG A CA 1
ATOM 886 C C . ARG A 1 114 ? 3.201 -5.339 -7.371 1.00 94.75 114 ARG A C 1
ATOM 888 O O . ARG A 1 114 ? 3.178 -6.413 -6.772 1.00 94.75 114 ARG A O 1
ATOM 895 N N . VAL A 1 115 ? 2.607 -5.172 -8.553 1.00 93.31 115 VAL A N 1
ATOM 896 C CA . VAL A 1 115 ? 1.913 -6.247 -9.288 1.00 93.31 115 VAL A CA 1
ATOM 897 C C . VAL A 1 115 ? 2.888 -7.338 -9.736 1.00 93.31 115 VAL A C 1
ATOM 899 O O . VAL A 1 115 ? 2.605 -8.528 -9.582 1.00 93.31 115 VAL A O 1
ATOM 902 N N . MET A 1 116 ? 4.070 -6.966 -10.230 1.00 92.44 116 MET A N 1
ATOM 903 C CA . MET A 1 116 ? 5.116 -7.942 -10.549 1.00 92.44 116 MET A CA 1
ATOM 904 C C . MET A 1 116 ? 5.559 -8.720 -9.310 1.00 92.44 116 MET A C 1
ATOM 906 O O . MET A 1 116 ? 5.604 -9.950 -9.351 1.00 92.44 116 MET A O 1
ATOM 910 N N . THR A 1 117 ? 5.825 -8.029 -8.199 1.00 93.56 117 THR A N 1
ATOM 911 C CA . THR A 1 117 ? 6.179 -8.665 -6.927 1.00 93.56 117 THR A CA 1
ATOM 912 C C . THR A 1 117 ? 5.077 -9.609 -6.471 1.00 93.56 117 THR A C 1
ATOM 914 O O . THR A 1 117 ? 5.381 -10.724 -6.051 1.00 93.56 117 THR A O 1
ATOM 917 N N . TRP A 1 118 ? 3.803 -9.230 -6.604 1.00 93.00 118 TRP A N 1
ATOM 918 C CA . TRP A 1 118 ? 2.696 -10.136 -6.314 1.00 93.00 118 TRP A CA 1
ATOM 919 C C . TRP A 1 118 ? 2.845 -11.443 -7.098 1.00 93.00 118 TRP A C 1
ATOM 921 O O . TRP A 1 118 ? 2.868 -12.520 -6.515 1.00 93.00 118 TRP A O 1
ATOM 931 N N . ASN A 1 119 ? 3.033 -11.395 -8.410 1.00 89.12 119 ASN A N 1
ATOM 932 C CA . ASN A 1 119 ? 3.072 -12.617 -9.216 1.00 89.12 119 ASN A CA 1
ATOM 933 C C . ASN A 1 119 ? 4.384 -13.420 -9.075 1.00 89.12 119 ASN A C 1
ATOM 935 O O . ASN A 1 119 ? 4.369 -14.654 -9.132 1.00 89.12 119 ASN A O 1
ATOM 939 N N . LEU A 1 120 ? 5.521 -12.751 -8.864 1.00 89.75 120 LEU A N 1
ATOM 940 C CA . LEU A 1 120 ? 6.852 -13.363 -8.945 1.00 89.75 120 LEU A CA 1
ATOM 941 C C . LEU A 1 120 ? 7.466 -13.723 -7.586 1.00 89.75 120 LEU A C 1
ATOM 943 O O . LEU A 1 120 ? 8.328 -14.604 -7.533 1.00 89.75 120 LEU A O 1
ATOM 947 N N . TYR A 1 121 ? 7.050 -13.087 -6.489 1.00 90.44 121 TYR A N 1
ATOM 948 C CA . TYR A 1 121 ? 7.679 -13.290 -5.183 1.00 90.44 121 TYR A CA 1
ATOM 949 C C . TYR A 1 121 ? 7.479 -14.725 -4.673 1.00 90.44 121 TYR A C 1
ATOM 951 O O . TYR A 1 121 ? 6.356 -15.228 -4.580 1.00 90.44 121 TYR A O 1
ATOM 959 N N . ARG A 1 122 ? 8.581 -15.407 -4.333 1.00 87.44 122 ARG A N 1
ATOM 960 C CA . ARG A 1 122 ? 8.580 -16.828 -3.931 1.00 87.44 122 ARG A CA 1
ATOM 961 C C . ARG A 1 122 ? 8.685 -17.067 -2.425 1.00 87.44 122 ARG A C 1
ATOM 963 O O . ARG A 1 122 ? 8.413 -18.184 -1.996 1.00 87.44 122 ARG A O 1
ATOM 970 N N . GLY A 1 123 ? 9.038 -16.051 -1.635 1.00 86.50 123 GLY A N 1
ATOM 971 C CA . GLY A 1 123 ? 9.278 -16.196 -0.193 1.00 86.50 123 GLY A CA 1
ATOM 972 C C . GLY A 1 123 ? 8.046 -16.611 0.621 1.00 86.50 123 GLY A C 1
ATOM 973 O O . GLY A 1 123 ? 8.196 -17.242 1.658 1.00 86.50 123 GLY A O 1
ATOM 974 N N . ASP A 1 124 ? 6.829 -16.351 0.127 1.00 84.19 124 ASP A N 1
ATOM 975 C CA . ASP A 1 124 ? 5.584 -16.713 0.829 1.00 84.19 124 ASP A CA 1
ATOM 976 C C . ASP A 1 124 ? 5.197 -18.199 0.669 1.00 84.19 124 ASP A C 1
ATOM 978 O O . ASP A 1 124 ? 4.225 -18.663 1.263 1.00 84.19 124 ASP A O 1
ATOM 982 N N . GLY A 1 125 ? 5.919 -18.953 -0.167 1.00 86.06 125 GLY A N 1
ATOM 983 C CA . GLY A 1 125 ? 5.558 -20.317 -0.548 1.00 86.06 125 GLY A CA 1
ATOM 984 C C . GLY A 1 125 ? 4.508 -20.391 -1.667 1.00 86.06 125 GLY A C 1
ATOM 985 O O . GLY A 1 125 ? 4.101 -19.388 -2.255 1.00 86.06 125 GLY A O 1
ATOM 986 N N . LYS A 1 126 ? 4.109 -21.624 -2.012 1.00 82.88 126 LYS A N 1
ATOM 987 C CA . LYS A 1 126 ? 3.207 -21.927 -3.146 1.00 82.88 126 LYS A CA 1
ATOM 988 C C . LYS A 1 126 ? 1.766 -22.250 -2.733 1.00 82.88 126 LYS A C 1
ATOM 990 O O . LYS A 1 126 ? 0.912 -22.386 -3.601 1.00 82.88 126 LYS A O 1
ATOM 995 N N . VAL A 1 127 ? 1.508 -22.421 -1.437 1.00 88.75 127 VAL A N 1
ATOM 996 C CA . VAL A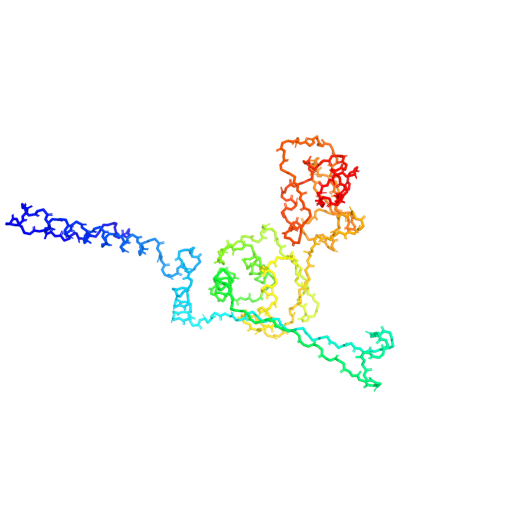 1 127 ? 0.200 -22.833 -0.916 1.00 88.75 127 VAL A CA 1
ATOM 997 C C . VAL A 1 127 ? -0.571 -21.602 -0.465 1.00 88.75 127 VAL A C 1
ATOM 999 O O . VAL A 1 127 ? -0.068 -20.804 0.325 1.00 88.75 127 VAL A O 1
ATOM 1002 N N . PHE A 1 128 ? -1.804 -21.469 -0.947 1.00 90.75 128 PHE A N 1
ATOM 1003 C CA . PHE A 1 128 ? -2.693 -20.410 -0.497 1.00 90.75 128 PHE A CA 1
ATOM 1004 C C . PHE A 1 128 ? -3.112 -20.657 0.958 1.00 90.75 128 PHE A C 1
ATOM 1006 O O . PHE A 1 128 ? -3.709 -21.679 1.287 1.00 90.75 128 PHE A O 1
ATOM 1013 N N . THR A 1 129 ? -2.790 -19.706 1.828 1.00 91.56 129 THR A N 1
ATOM 1014 C CA . THR A 1 129 ? -3.177 -19.674 3.244 1.00 91.56 129 THR A CA 1
ATOM 1015 C C . THR A 1 129 ? -3.547 -18.240 3.626 1.00 91.56 129 THR A C 1
ATOM 1017 O O . THR A 1 129 ? -3.190 -17.294 2.920 1.00 91.56 129 THR A O 1
ATOM 1020 N N . ILE A 1 130 ? -4.217 -18.040 4.765 1.00 90.75 130 ILE A N 1
ATOM 1021 C CA . ILE A 1 130 ? -4.508 -16.680 5.260 1.00 90.75 130 ILE A CA 1
ATOM 1022 C C . ILE A 1 130 ? -3.203 -15.895 5.479 1.00 90.75 130 ILE A C 1
ATOM 1024 O O . ILE A 1 130 ? -3.127 -14.722 5.123 1.00 90.75 130 ILE A O 1
ATOM 1028 N N . GLY A 1 131 ? -2.153 -16.549 5.993 1.00 90.06 131 GLY A N 1
ATOM 1029 C CA . GLY A 1 131 ? -0.831 -15.935 6.162 1.00 90.06 131 GLY A CA 1
ATOM 1030 C C . GLY A 1 131 ? -0.201 -15.504 4.836 1.00 90.06 131 GLY A C 1
ATOM 1031 O O . GLY A 1 131 ? 0.300 -14.387 4.732 1.00 90.06 131 GLY A O 1
ATOM 1032 N N . TRP A 1 132 ? -0.304 -16.341 3.799 1.00 91.75 132 TRP A N 1
ATOM 1033 C CA . TRP A 1 132 ? 0.154 -16.014 2.443 1.00 91.75 132 TRP A CA 1
ATOM 1034 C C . TRP A 1 132 ? -0.531 -14.754 1.901 1.00 91.75 132 TRP A C 1
ATOM 1036 O O . TRP A 1 132 ? 0.137 -13.840 1.416 1.00 91.75 132 TRP A O 1
ATOM 1046 N N . LEU A 1 133 ? -1.860 -14.674 2.035 1.00 92.62 133 LEU A N 1
ATOM 1047 C CA . LEU A 1 133 ? -2.636 -13.526 1.565 1.00 92.62 133 LEU A CA 1
ATOM 1048 C C . LEU A 1 133 ? -2.283 -12.263 2.361 1.00 92.62 133 LEU A C 1
ATOM 1050 O O . LEU A 1 133 ? -2.045 -11.207 1.776 1.00 92.62 133 LEU A O 1
ATOM 1054 N N . LYS A 1 134 ? -2.179 -12.388 3.688 1.00 92.12 134 LYS A N 1
ATOM 1055 C CA . LYS A 1 134 ? -1.830 -11.288 4.591 1.00 92.12 134 LYS A CA 1
ATOM 1056 C C . LYS A 1 134 ? -0.453 -10.701 4.282 1.00 92.12 134 LYS A C 1
ATOM 1058 O O . LYS A 1 134 ? -0.339 -9.484 4.165 1.00 92.12 134 LYS A O 1
ATOM 1063 N N . ASN A 1 135 ? 0.566 -11.540 4.092 1.00 91.44 135 ASN A N 1
ATOM 1064 C CA . ASN A 1 135 ? 1.923 -11.094 3.759 1.00 91.44 135 ASN A CA 1
ATOM 1065 C C . ASN A 1 135 ? 1.965 -10.347 2.423 1.00 91.44 135 ASN A C 1
ATOM 1067 O O . ASN A 1 135 ? 2.615 -9.310 2.309 1.00 91.44 135 ASN A O 1
ATOM 1071 N N . ARG A 1 136 ? 1.235 -10.838 1.419 1.00 92.44 136 ARG A N 1
ATOM 1072 C CA . ARG A 1 136 ? 1.209 -10.233 0.082 1.00 92.44 136 ARG A CA 1
ATOM 1073 C C . ARG A 1 136 ? 0.478 -8.912 0.038 1.00 92.44 136 ARG A C 1
ATOM 1075 O O . ARG A 1 136 ? 0.994 -7.973 -0.556 1.00 92.44 136 ARG A O 1
ATOM 1082 N N . ILE A 1 137 ? -0.675 -8.821 0.696 1.00 93.44 137 ILE A N 1
ATOM 1083 C CA . ILE A 1 137 ? -1.392 -7.552 0.845 1.00 93.44 137 ILE A CA 1
ATOM 1084 C C . ILE A 1 137 ? -0.510 -6.565 1.605 1.00 93.44 137 ILE A C 1
ATOM 1086 O O . ILE A 1 137 ? -0.317 -5.451 1.140 1.00 93.44 137 ILE A O 1
ATOM 1090 N N . ASN A 1 138 ? 0.102 -6.979 2.715 1.00 92.06 138 ASN A N 1
ATOM 1091 C CA . ASN A 1 138 ? 0.992 -6.113 3.482 1.00 92.06 138 ASN A CA 1
ATOM 1092 C C . ASN A 1 138 ? 2.167 -5.583 2.646 1.00 92.06 138 ASN A C 1
ATOM 1094 O O . ASN A 1 138 ? 2.448 -4.388 2.667 1.00 92.06 138 ASN A O 1
ATOM 1098 N N . ARG A 1 139 ? 2.815 -6.451 1.862 1.00 92.44 139 ARG A N 1
ATOM 1099 C CA . ARG A 1 139 ? 3.884 -6.062 0.936 1.00 92.44 139 ARG A CA 1
ATOM 1100 C C . ARG A 1 139 ? 3.378 -5.125 -0.155 1.00 92.44 139 ARG A C 1
ATOM 1102 O O . ARG A 1 139 ? 4.044 -4.151 -0.480 1.00 92.44 139 ARG A O 1
ATOM 1109 N N . PHE A 1 140 ? 2.196 -5.394 -0.703 1.00 94.19 140 PHE A N 1
ATOM 1110 C CA . PHE A 1 140 ? 1.593 -4.535 -1.713 1.00 94.19 140 PHE A CA 1
ATOM 1111 C C . PHE A 1 140 ? 1.249 -3.154 -1.157 1.00 94.19 140 PHE A C 1
ATOM 1113 O O . PHE A 1 140 ? 1.382 -2.184 -1.883 1.00 94.19 140 PHE A O 1
ATOM 1120 N N . LEU A 1 141 ? 0.827 -3.034 0.101 1.00 92.12 141 LEU A N 1
ATOM 1121 C CA . LEU A 1 141 ? 0.470 -1.744 0.695 1.00 92.12 141 LEU A CA 1
ATOM 1122 C C . LEU A 1 141 ? 1.714 -0.970 1.143 1.00 92.12 141 LEU A C 1
ATOM 1124 O O . LEU A 1 141 ? 1.938 0.157 0.713 1.00 92.12 141 LEU A O 1
ATOM 1128 N N . ASN A 1 142 ? 2.575 -1.604 1.936 1.00 89.44 142 ASN A N 1
ATOM 1129 C CA . ASN A 1 142 ? 3.666 -0.923 2.633 1.00 89.44 142 ASN A CA 1
ATOM 1130 C C . ASN A 1 142 ? 5.020 -1.000 1.895 1.00 89.44 142 ASN A C 1
ATOM 1132 O O . ASN A 1 142 ? 5.902 -0.177 2.127 1.00 89.44 142 ASN A O 1
ATOM 1136 N N . GLY A 1 143 ? 5.207 -1.967 0.991 1.00 90.25 143 GLY A N 1
ATOM 1137 C CA . GLY A 1 143 ? 6.466 -2.196 0.278 1.00 90.25 143 GLY A CA 1
ATOM 1138 C C . GLY A 1 143 ? 6.654 -1.273 -0.925 1.00 90.25 143 GLY A C 1
ATOM 1139 O O . GLY A 1 143 ? 6.170 -1.560 -2.022 1.00 90.25 143 GLY A O 1
ATOM 1140 N N . VAL A 1 144 ? 7.417 -0.192 -0.746 1.00 90.44 144 VAL A N 1
ATOM 1141 C CA . VAL A 1 144 ? 7.769 0.761 -1.818 1.00 90.44 144 VAL A CA 1
ATOM 1142 C C . VAL A 1 144 ? 8.388 0.027 -3.011 1.00 90.44 144 VAL A C 1
ATOM 1144 O O . VAL A 1 144 ? 9.263 -0.819 -2.827 1.00 90.44 144 VAL A O 1
ATOM 1147 N N . ASN A 1 145 ? 7.955 0.328 -4.235 1.00 90.69 145 ASN A N 1
ATOM 1148 C CA . ASN A 1 145 ? 8.364 -0.344 -5.473 1.00 90.69 145 ASN A CA 1
ATOM 1149 C C . ASN A 1 145 ? 8.199 -1.878 -5.437 1.00 90.69 145 ASN A C 1
ATOM 1151 O O . ASN A 1 145 ? 8.932 -2.597 -6.116 1.00 90.69 145 ASN A O 1
ATOM 1155 N N . GLY A 1 146 ? 7.281 -2.402 -4.618 1.00 86.56 146 GLY A N 1
ATOM 1156 C CA . GLY A 1 146 ? 7.105 -3.843 -4.432 1.00 86.56 146 GLY A CA 1
ATOM 1157 C C . GLY A 1 146 ? 8.277 -4.513 -3.714 1.00 86.56 146 GLY A C 1
ATOM 1158 O O . GLY A 1 146 ? 8.500 -5.709 -3.901 1.00 86.56 146 GLY A O 1
ATOM 1159 N N . THR A 1 147 ? 9.054 -3.765 -2.929 1.00 90.44 147 THR A N 1
ATOM 1160 C CA . THR A 1 147 ? 10.068 -4.340 -2.035 1.00 90.44 147 THR A CA 1
ATOM 1161 C C . THR A 1 147 ? 9.420 -5.155 -0.920 1.00 90.44 147 THR A C 1
ATOM 1163 O O . THR A 1 147 ? 8.236 -5.006 -0.620 1.00 90.44 147 THR A O 1
ATOM 1166 N N . ASP A 1 148 ? 10.183 -6.076 -0.331 1.00 86.88 148 ASP A N 1
ATOM 1167 C CA . ASP A 1 148 ? 9.672 -6.894 0.763 1.00 86.88 148 ASP A CA 1
ATOM 1168 C C . ASP A 1 148 ? 9.442 -6.047 2.017 1.00 86.88 148 ASP A C 1
ATOM 1170 O O . ASP A 1 148 ? 10.289 -5.233 2.386 1.00 86.88 148 ASP A O 1
ATOM 1174 N N . TRP A 1 149 ? 8.300 -6.250 2.671 1.00 86.12 149 TRP A N 1
ATOM 1175 C CA . TRP A 1 149 ? 7.937 -5.524 3.881 1.00 86.12 149 TRP A CA 1
ATOM 1176 C C . TRP A 1 149 ? 7.382 -6.491 4.933 1.00 86.12 149 TRP A C 1
ATOM 1178 O O . TRP A 1 149 ? 6.415 -7.212 4.652 1.00 86.12 149 TRP A O 1
ATOM 1188 N N . PRO A 1 150 ? 7.964 -6.523 6.145 1.00 82.50 150 PRO A N 1
ATOM 1189 C CA . PRO A 1 150 ? 7.567 -7.463 7.185 1.00 82.50 150 PRO A CA 1
ATOM 1190 C C . PRO A 1 150 ? 6.123 -7.221 7.648 1.00 82.50 150 PRO A C 1
ATOM 1192 O O . PRO A 1 150 ? 5.688 -6.085 7.841 1.00 82.50 150 PRO A O 1
ATOM 1195 N N . VAL A 1 151 ? 5.367 -8.305 7.849 1.00 78.88 151 VAL A N 1
ATOM 1196 C CA . VAL A 1 151 ? 3.944 -8.274 8.253 1.00 78.88 151 VAL A CA 1
ATOM 1197 C C . VAL A 1 151 ? 3.711 -7.728 9.659 1.00 78.88 151 VAL A C 1
ATOM 1199 O O . VAL A 1 151 ? 2.606 -7.308 9.985 1.00 78.88 151 VAL A O 1
ATOM 1202 N N . GLN A 1 152 ? 4.749 -7.714 10.490 1.00 73.44 152 GLN A N 1
ATOM 1203 C CA . GLN A 1 152 ? 4.711 -7.167 11.843 1.00 73.44 152 GLN A CA 1
ATOM 1204 C C . GLN A 1 152 ? 4.460 -5.651 11.846 1.00 73.44 152 GLN A C 1
ATOM 1206 O O . GLN A 1 152 ? 3.915 -5.126 12.812 1.00 73.44 152 GLN A O 1
ATOM 1211 N N . ASN A 1 153 ? 4.807 -4.966 10.756 1.00 70.75 153 ASN A N 1
ATOM 1212 C CA . ASN A 1 153 ? 4.683 -3.523 10.631 1.00 70.75 153 ASN A CA 1
ATOM 1213 C C . ASN A 1 153 ? 3.379 -3.185 9.895 1.00 70.75 153 ASN A C 1
ATOM 1215 O O . ASN A 1 153 ? 3.342 -3.215 8.665 1.00 70.75 153 ASN A O 1
ATOM 1219 N N . ASN A 1 154 ? 2.341 -2.834 10.659 1.00 74.31 154 ASN A N 1
ATOM 1220 C CA . ASN A 1 154 ? 1.014 -2.399 10.189 1.00 74.31 154 ASN A CA 1
ATOM 1221 C C . ASN A 1 154 ? 0.233 -3.477 9.423 1.00 74.31 154 ASN A C 1
ATOM 1223 O O . ASN A 1 154 ? -0.153 -3.272 8.268 1.00 74.31 154 ASN A O 1
ATOM 1227 N N . PRO A 1 155 ? -0.022 -4.635 10.059 1.00 82.31 155 PRO A N 1
ATOM 1228 C CA . PRO A 1 155 ? -0.682 -5.744 9.399 1.00 82.31 155 PRO A CA 1
ATOM 1229 C C . PRO A 1 155 ? -2.100 -5.372 8.936 1.00 82.31 155 PRO A C 1
ATOM 1231 O O . PRO A 1 155 ? -2.860 -4.776 9.705 1.00 82.31 155 PRO A O 1
ATOM 1234 N N . PRO A 1 156 ? -2.519 -5.807 7.735 1.00 90.44 156 PRO A N 1
ATOM 1235 C CA . PRO A 1 156 ? -3.927 -5.792 7.368 1.00 90.44 156 PRO A CA 1
ATOM 1236 C C . PRO A 1 156 ? -4.697 -6.832 8.197 1.00 90.44 156 PRO A C 1
ATOM 1238 O O . PRO A 1 156 ? -4.148 -7.874 8.590 1.00 90.44 156 PRO A O 1
ATOM 1241 N N . SER A 1 157 ? -5.979 -6.574 8.449 1.00 91.75 157 SER A N 1
ATOM 1242 C CA . SER A 1 157 ? -6.867 -7.554 9.084 1.00 91.75 157 SER A CA 1
ATOM 1243 C C . SER A 1 157 ? -7.628 -8.328 8.015 1.00 91.75 157 SER A C 1
ATOM 1245 O O . SER A 1 157 ? -8.086 -7.746 7.035 1.00 91.75 157 SER A O 1
ATOM 1247 N N . ILE A 1 158 ? -7.732 -9.646 8.176 1.00 93.31 158 ILE A N 1
ATOM 1248 C CA . ILE A 1 158 ? -8.452 -10.515 7.243 1.00 93.31 158 ILE A CA 1
ATOM 1249 C C . ILE A 1 158 ? -9.395 -11.388 8.055 1.00 93.31 158 ILE A C 1
ATOM 1251 O O . ILE A 1 158 ? -8.951 -12.127 8.935 1.00 93.31 158 ILE A O 1
ATOM 1255 N N . THR A 1 159 ? -10.681 -11.326 7.735 1.00 93.44 159 THR A N 1
ATOM 1256 C CA . THR A 1 159 ? -11.707 -12.217 8.277 1.00 93.44 159 THR A CA 1
ATOM 1257 C C . THR A 1 159 ? -12.328 -13.023 7.143 1.00 93.44 159 THR A C 1
ATOM 1259 O O . THR A 1 159 ? -12.389 -12.575 5.997 1.00 93.44 159 THR A O 1
ATOM 1262 N N . VAL A 1 160 ? -12.739 -14.255 7.441 1.00 93.31 160 VAL A N 1
ATOM 1263 C CA . VAL A 1 160 ? -13.281 -15.182 6.442 1.00 93.31 160 VAL A CA 1
ATOM 1264 C C . VAL A 1 160 ? -14.670 -15.615 6.876 1.00 93.31 160 VAL A C 1
ATOM 1266 O O . VAL A 1 160 ? -14.857 -16.051 8.011 1.00 93.31 160 VAL A O 1
ATOM 1269 N N . SER A 1 161 ? -15.634 -15.505 5.967 1.00 94.31 161 SER A N 1
ATOM 1270 C CA . SER A 1 161 ? -16.992 -16.017 6.149 1.00 94.31 161 SER A CA 1
ATOM 1271 C C . SER A 1 161 ? -17.404 -16.782 4.895 1.00 94.31 161 SER A C 1
ATOM 1273 O O . SER A 1 161 ? -17.616 -16.195 3.831 1.00 94.31 161 SER A O 1
ATOM 1275 N N . GLY A 1 162 ? -17.446 -18.114 4.992 1.00 90.88 162 GLY A N 1
ATOM 1276 C CA . GLY A 1 162 ? -17.646 -18.987 3.834 1.00 90.88 162 GLY A CA 1
ATOM 1277 C C . GLY A 1 162 ? -16.557 -18.779 2.775 1.00 90.88 162 GLY A C 1
ATOM 1278 O O . GLY A 1 162 ? -15.379 -18.993 3.050 1.00 90.88 162 GLY A O 1
ATOM 1279 N N . ASN A 1 163 ? -16.956 -18.330 1.581 1.00 92.19 163 ASN A N 1
ATOM 1280 C CA . ASN A 1 163 ? -16.051 -18.069 0.451 1.00 92.19 163 ASN A CA 1
ATOM 1281 C C . ASN A 1 163 ? -15.604 -16.599 0.340 1.00 92.19 163 ASN A C 1
ATOM 1283 O O . ASN A 1 163 ? -14.922 -16.245 -0.623 1.00 92.19 163 ASN A O 1
ATOM 1287 N N . ILE A 1 164 ? -16.003 -15.740 1.284 1.00 93.81 164 ILE A N 1
ATOM 1288 C CA . ILE A 1 164 ? -15.709 -14.305 1.253 1.00 93.81 164 ILE A CA 1
ATOM 1289 C C . ILE A 1 164 ? -14.559 -13.997 2.213 1.00 93.81 164 ILE A C 1
ATOM 1291 O O . ILE A 1 164 ? -14.660 -14.226 3.421 1.00 93.81 164 ILE A O 1
ATOM 1295 N N . PHE A 1 165 ? -13.483 -13.436 1.669 1.00 95.06 165 PHE A N 1
ATOM 1296 C CA . PHE A 1 165 ? -12.359 -12.871 2.405 1.00 95.06 165 PHE A CA 1
ATOM 1297 C C . PHE A 1 165 ? -12.576 -11.366 2.537 1.00 95.06 165 PHE A C 1
ATOM 1299 O O . PHE A 1 165 ? -12.457 -10.628 1.559 1.00 95.06 165 PHE A O 1
ATOM 1306 N N . SER A 1 166 ? -12.893 -10.914 3.746 1.00 95.06 166 SER A N 1
ATOM 1307 C CA . SER A 1 166 ? -13.008 -9.493 4.069 1.00 95.06 166 SER A CA 1
ATOM 1308 C C . SER A 1 166 ? -11.653 -8.971 4.538 1.00 95.06 166 SER A C 1
ATOM 1310 O O . SER A 1 166 ? -11.124 -9.416 5.555 1.00 95.06 166 SER A O 1
ATOM 1312 N N . ILE A 1 167 ? -11.079 -8.052 3.770 1.00 94.94 167 ILE A N 1
ATOM 1313 C CA . ILE A 1 167 ? -9.757 -7.461 3.968 1.00 94.94 167 ILE A CA 1
ATOM 1314 C C . ILE A 1 167 ? -9.947 -6.031 4.478 1.00 94.94 167 ILE A C 1
ATOM 1316 O O . ILE A 1 167 ? -10.397 -5.159 3.737 1.00 94.94 167 ILE A O 1
ATOM 1320 N N . THR A 1 168 ? -9.581 -5.777 5.731 1.00 93.94 168 THR A N 1
ATOM 1321 C CA . THR A 1 168 ? -9.624 -4.443 6.338 1.00 93.94 168 THR A CA 1
ATOM 1322 C C . THR A 1 168 ? -8.247 -3.789 6.272 1.00 93.94 168 THR A C 1
ATOM 1324 O O . THR A 1 168 ? -7.270 -4.322 6.809 1.00 93.94 168 THR A O 1
ATOM 1327 N N . VAL A 1 169 ? -8.175 -2.633 5.613 1.00 92.44 169 VAL A N 1
ATOM 1328 C CA . VAL A 1 169 ? -6.939 -1.887 5.317 1.00 92.44 169 VAL A CA 1
ATOM 1329 C C . VAL A 1 169 ? -7.163 -0.391 5.497 1.00 92.44 169 VAL A C 1
ATOM 1331 O O . VAL A 1 169 ? -8.297 0.078 5.434 1.00 92.44 169 VAL A O 1
ATOM 1334 N N . PHE A 1 170 ? -6.095 0.379 5.698 1.00 90.00 170 PHE A N 1
ATOM 1335 C CA . PHE A 1 170 ? -6.195 1.837 5.656 1.00 90.00 170 PHE A CA 1
ATOM 1336 C C . PHE A 1 170 ? -6.478 2.326 4.230 1.00 90.00 170 PHE A C 1
ATOM 1338 O O . PHE A 1 170 ? -6.013 1.732 3.258 1.00 90.00 170 PHE A O 1
ATOM 1345 N N . SER A 1 171 ? -7.235 3.416 4.106 1.00 87.56 171 SER A N 1
ATOM 1346 C CA . SER A 1 171 ? -7.571 4.030 2.819 1.00 87.56 171 SER A CA 1
ATOM 1347 C C . SER A 1 171 ? -6.382 4.805 2.236 1.00 87.56 171 SER A C 1
ATOM 1349 O O . SER A 1 171 ? -6.352 6.032 2.304 1.00 87.56 171 SER A O 1
ATOM 1351 N N . THR A 1 172 ? -5.410 4.102 1.659 1.00 88.19 172 THR A N 1
ATOM 1352 C CA . THR A 1 172 ? -4.278 4.704 0.936 1.00 88.19 172 THR A CA 1
ATOM 1353 C C . THR A 1 172 ? -4.453 4.572 -0.585 1.00 88.19 172 THR A C 1
ATOM 1355 O O . THR A 1 172 ? -5.231 3.721 -1.038 1.00 88.19 172 THR A O 1
ATOM 1358 N N . PRO A 1 173 ? -3.745 5.370 -1.408 1.00 88.38 173 PRO A N 1
ATOM 1359 C CA . PRO A 1 173 ? -3.769 5.216 -2.866 1.00 88.38 173 PRO A CA 1
ATOM 1360 C C . PRO A 1 173 ? -3.401 3.795 -3.324 1.00 88.38 173 PRO A C 1
ATOM 1362 O O . PRO A 1 173 ? -3.995 3.262 -4.262 1.00 88.38 173 PRO A O 1
ATOM 1365 N N . GLU A 1 174 ? -2.476 3.136 -2.625 1.00 91.12 174 GLU A N 1
ATOM 1366 C CA . GLU A 1 174 ? -2.068 1.754 -2.888 1.00 91.12 174 GLU A CA 1
ATOM 1367 C C . GLU A 1 174 ? -3.200 0.769 -2.578 1.00 91.12 174 GLU A C 1
ATOM 1369 O O . GLU A 1 174 ? -3.425 -0.166 -3.345 1.00 91.12 174 GLU A O 1
ATOM 1374 N N . ALA A 1 175 ? -3.956 0.983 -1.496 1.00 91.38 175 ALA A N 1
ATOM 1375 C CA . ALA A 1 175 ? -5.114 0.154 -1.163 1.00 91.38 175 ALA A CA 1
ATOM 1376 C C . ALA A 1 175 ? -6.238 0.280 -2.202 1.00 91.38 175 ALA A C 1
ATOM 1378 O O . ALA A 1 175 ? -6.886 -0.717 -2.534 1.00 91.38 175 ALA A O 1
ATOM 1379 N N . GLN A 1 176 ? -6.451 1.483 -2.739 1.00 90.19 176 GLN A N 1
ATOM 1380 C CA . GLN A 1 176 ? -7.410 1.728 -3.818 1.00 90.19 176 GLN A CA 1
ATOM 1381 C C . GLN A 1 176 ? -6.964 1.071 -5.130 1.00 90.19 176 GLN A C 1
ATOM 1383 O O . GLN A 1 176 ? -7.766 0.403 -5.786 1.00 90.19 176 GLN A O 1
ATOM 1388 N N . ALA A 1 177 ? -5.679 1.182 -5.481 1.00 92.19 177 ALA A N 1
ATOM 1389 C CA . ALA A 1 177 ? -5.116 0.492 -6.638 1.00 92.19 177 ALA A CA 1
ATOM 1390 C C . ALA A 1 177 ? -5.247 -1.034 -6.495 1.00 92.19 177 ALA A C 1
ATOM 1392 O O . ALA A 1 177 ? -5.655 -1.709 -7.437 1.00 92.19 177 ALA A O 1
ATOM 1393 N N . LEU A 1 178 ? -4.978 -1.581 -5.303 1.00 93.62 178 LEU A N 1
ATOM 1394 C CA . LEU A 1 178 ? -5.150 -3.004 -5.009 1.00 93.62 178 LEU A CA 1
ATOM 1395 C C . LEU A 1 178 ? -6.597 -3.456 -5.246 1.00 93.62 178 LEU A C 1
ATOM 1397 O O . LEU A 1 178 ? -6.825 -4.454 -5.924 1.00 93.62 178 LEU A O 1
ATOM 1401 N N . GLN A 1 179 ? -7.574 -2.700 -4.743 1.00 92.50 179 GLN A N 1
ATOM 1402 C CA . GLN A 1 179 ? -9.000 -2.969 -4.956 1.00 92.50 179 GLN A CA 1
ATOM 1403 C C . GLN A 1 179 ? -9.373 -3.035 -6.436 1.00 92.50 179 GLN A C 1
ATOM 1405 O O . GLN A 1 179 ? -10.054 -3.970 -6.857 1.00 92.50 179 GLN A O 1
ATOM 1410 N N . GLN A 1 180 ? -8.899 -2.077 -7.232 1.00 90.94 180 GLN A N 1
ATOM 1411 C CA . GLN A 1 180 ? -9.139 -2.056 -8.675 1.00 90.94 180 GLN A CA 1
ATOM 1412 C C . GLN A 1 180 ? -8.484 -3.249 -9.380 1.00 90.94 180 GLN A C 1
ATOM 1414 O O . GLN A 1 180 ? -9.100 -3.857 -10.248 1.00 90.94 180 GLN A O 1
ATOM 1419 N N . LEU A 1 181 ? -7.270 -3.634 -8.981 1.00 91.69 181 LEU A N 1
ATOM 1420 C CA . LEU A 1 181 ? -6.573 -4.792 -9.547 1.00 91.69 181 LEU A CA 1
ATOM 1421 C C . LEU A 1 181 ? -7.292 -6.115 -9.249 1.00 91.69 181 LEU A C 1
ATOM 1423 O O . LEU A 1 181 ? -7.364 -6.980 -10.122 1.00 91.69 181 LEU A O 1
ATOM 1427 N N . PHE A 1 182 ? -7.850 -6.267 -8.043 1.00 91.44 182 PHE A N 1
ATOM 1428 C CA . PHE A 1 182 ? -8.710 -7.404 -7.706 1.00 91.44 182 PHE A CA 1
ATOM 1429 C C . PHE A 1 182 ? -10.006 -7.392 -8.525 1.00 91.44 182 PHE A C 1
ATOM 1431 O O . PHE A 1 182 ? -10.380 -8.426 -9.070 1.00 91.44 182 PHE A O 1
ATOM 1438 N N . ALA A 1 183 ? -10.660 -6.234 -8.662 1.00 88.00 183 ALA A N 1
ATOM 1439 C CA . ALA A 1 183 ? -11.879 -6.100 -9.462 1.00 88.00 183 ALA A CA 1
ATOM 1440 C C . ALA A 1 183 ? -11.646 -6.406 -10.956 1.00 88.00 183 ALA A C 1
ATOM 1442 O O . ALA A 1 183 ? -12.508 -6.994 -11.608 1.00 88.00 183 ALA A O 1
ATOM 1443 N N . ASN A 1 184 ? -10.466 -6.059 -11.475 1.00 87.50 184 ASN A N 1
ATOM 1444 C CA . ASN A 1 184 ? -10.063 -6.287 -12.862 1.00 87.50 184 ASN A CA 1
ATOM 1445 C C . ASN A 1 184 ? -9.461 -7.684 -13.113 1.00 87.50 184 ASN A C 1
ATOM 1447 O O . ASN A 1 184 ? -9.177 -8.016 -14.260 1.00 87.50 184 ASN A O 1
ATOM 1451 N N . ASN A 1 185 ? -9.292 -8.520 -12.080 1.00 86.81 185 ASN A N 1
ATOM 1452 C CA . ASN A 1 185 ? -8.645 -9.840 -12.158 1.00 86.81 185 ASN A CA 1
ATOM 1453 C C . ASN A 1 185 ? -7.189 -9.813 -12.678 1.00 86.81 185 ASN A C 1
ATOM 1455 O O . ASN A 1 185 ? -6.733 -10.760 -13.315 1.00 86.81 185 ASN A O 1
ATOM 1459 N N . GLU A 1 186 ? -6.441 -8.749 -12.379 1.00 86.88 186 GLU A N 1
ATOM 1460 C CA . GLU A 1 186 ? -5.039 -8.581 -12.811 1.00 86.88 186 GLU A CA 1
ATOM 1461 C C . GLU A 1 186 ? -4.033 -9.298 -11.885 1.00 86.88 186 GLU A C 1
ATOM 1463 O O . GLU A 1 186 ? -2.860 -9.481 -12.221 1.00 86.88 186 GLU A O 1
ATOM 1468 N N . LEU A 1 187 ? -4.470 -9.703 -10.688 1.00 90.06 187 LEU A N 1
ATOM 1469 C CA . LEU A 1 187 ? -3.637 -10.383 -9.696 1.00 90.06 187 LEU A CA 1
ATOM 1470 C C . LEU A 1 187 ? -3.914 -11.882 -9.667 1.00 90.06 187 LEU A C 1
ATOM 1472 O O . LEU A 1 187 ? -5.063 -12.316 -9.601 1.00 90.06 187 LEU A O 1
ATOM 1476 N N . ALA A 1 188 ? -2.850 -12.686 -9.618 1.00 88.12 188 ALA A N 1
ATOM 1477 C CA . ALA A 1 188 ? -2.982 -14.124 -9.440 1.00 88.12 188 ALA A CA 1
ATOM 1478 C C . ALA A 1 188 ? -3.453 -14.452 -8.012 1.00 88.12 188 ALA A C 1
ATOM 1480 O O . ALA A 1 188 ? -2.686 -14.358 -7.046 1.00 88.12 188 ALA A O 1
ATOM 1481 N N . VAL A 1 189 ? -4.714 -14.858 -7.892 1.00 89.94 189 VAL A N 1
ATOM 1482 C CA . VAL A 1 189 ? -5.354 -15.367 -6.672 1.00 89.94 189 VAL A CA 1
ATOM 1483 C C . VAL A 1 189 ? -6.306 -16.519 -7.020 1.00 89.94 189 VAL A C 1
ATOM 1485 O O . VAL A 1 189 ? -6.726 -16.630 -8.174 1.00 89.94 189 VAL A O 1
ATOM 1488 N N . PRO A 1 190 ? -6.651 -17.411 -6.073 1.00 90.12 190 PRO A N 1
ATOM 1489 C CA . PRO A 1 190 ? -7.639 -18.454 -6.335 1.00 90.12 190 PRO A CA 1
ATOM 1490 C C . PRO A 1 190 ? -9.006 -17.871 -6.722 1.00 90.12 190 PRO A C 1
ATOM 1492 O O . PRO A 1 190 ? -9.633 -17.161 -5.943 1.00 90.12 190 PRO A O 1
ATOM 1495 N N . PHE A 1 191 ? -9.501 -18.242 -7.904 1.00 86.19 191 PHE A N 1
ATOM 1496 C CA . PHE A 1 191 ? -10.767 -17.744 -8.464 1.00 86.19 191 PHE A CA 1
ATOM 1497 C C . PHE A 1 191 ? -12.025 -18.181 -7.690 1.00 86.19 191 PHE A C 1
ATOM 1499 O O . PHE A 1 191 ? -13.113 -17.677 -7.944 1.00 86.19 191 PHE A O 1
ATOM 1506 N N . GLN A 1 192 ? -11.903 -19.159 -6.787 1.00 90.25 192 GLN A N 1
ATOM 1507 C CA . GLN A 1 192 ? -13.031 -19.706 -6.021 1.00 90.25 192 GLN A CA 1
ATOM 1508 C C . GLN A 1 192 ? -13.487 -18.774 -4.889 1.00 90.25 192 GLN A C 1
ATOM 1510 O O . GLN A 1 192 ? -14.581 -18.951 -4.352 1.00 90.25 192 GLN A O 1
ATOM 1515 N N . TYR A 1 193 ? -12.646 -17.812 -4.507 1.00 91.44 193 TYR A N 1
ATOM 1516 C CA . TYR A 1 193 ? -12.896 -16.913 -3.391 1.00 91.44 193 TYR A CA 1
ATOM 1517 C C . TYR A 1 193 ? -13.289 -15.522 -3.867 1.00 91.44 193 TYR A C 1
ATOM 1519 O O . TYR A 1 193 ? -12.844 -15.046 -4.909 1.00 91.44 193 TYR A O 1
ATOM 1527 N N . VAL A 1 194 ? -14.102 -14.857 -3.054 1.00 91.44 194 VAL A N 1
ATOM 1528 C CA . VAL A 1 194 ? -14.485 -13.461 -3.252 1.00 91.44 194 VAL A CA 1
ATOM 1529 C C . VAL A 1 194 ? -13.687 -12.605 -2.280 1.00 91.44 194 VAL A C 1
ATOM 1531 O O . VAL A 1 194 ? -13.647 -12.894 -1.085 1.00 91.44 194 VAL A O 1
ATOM 1534 N N . TYR A 1 195 ? -13.067 -11.543 -2.785 1.00 92.50 195 TYR A N 1
ATOM 1535 C CA . TYR A 1 195 ? -12.267 -10.615 -1.990 1.00 92.50 195 TYR A CA 1
ATOM 1536 C C . TYR A 1 195 ? -13.022 -9.298 -1.836 1.00 92.50 195 TYR A C 1
ATOM 1538 O O . TYR A 1 195 ? -13.292 -8.611 -2.819 1.00 92.50 195 TYR A O 1
ATOM 1546 N N . GLN A 1 196 ? -13.367 -8.952 -0.601 1.00 92.88 196 GLN A N 1
ATOM 1547 C CA . GLN A 1 196 ? -14.053 -7.712 -0.263 1.00 92.88 196 GLN A CA 1
ATOM 1548 C C . GLN A 1 196 ? -13.121 -6.827 0.556 1.00 92.88 196 GLN A C 1
ATOM 1550 O O . GLN A 1 196 ? -12.513 -7.288 1.516 1.00 92.88 196 GLN A O 1
ATOM 1555 N N . PHE A 1 197 ? -13.036 -5.549 0.204 1.00 92.69 197 PHE A N 1
ATOM 1556 C CA . PHE A 1 197 ? -12.204 -4.591 0.921 1.00 92.69 197 PHE A CA 1
ATOM 1557 C C . PHE A 1 197 ? -13.047 -3.697 1.825 1.00 92.69 197 PHE A C 1
ATOM 1559 O O . PHE A 1 197 ? -14.095 -3.192 1.424 1.00 92.69 197 PHE A O 1
ATOM 1566 N N . VAL A 1 198 ? -12.558 -3.491 3.043 1.00 92.31 198 VAL A N 1
ATOM 1567 C CA . VAL A 1 198 ? -13.099 -2.553 4.025 1.00 92.31 198 VAL A CA 1
ATOM 1568 C C . VAL A 1 198 ? -12.023 -1.509 4.291 1.00 92.31 198 VAL A C 1
ATOM 1570 O O . VAL A 1 198 ? -11.018 -1.784 4.946 1.00 92.31 198 VAL A O 1
ATOM 1573 N N . ASN A 1 199 ? -12.220 -0.313 3.744 1.00 89.94 199 ASN A N 1
ATOM 1574 C CA . ASN A 1 199 ? -11.287 0.792 3.916 1.00 89.94 199 ASN A CA 1
ATOM 1575 C C . ASN A 1 199 ? -11.540 1.499 5.248 1.00 89.94 199 ASN A C 1
ATOM 1577 O O . ASN A 1 199 ? -12.675 1.847 5.563 1.00 89.94 199 ASN A O 1
ATOM 1581 N N . VAL A 1 200 ? -10.472 1.732 6.003 1.00 90.25 200 VAL A N 1
ATOM 1582 C CA . VAL A 1 200 ? -10.480 2.493 7.252 1.00 90.25 200 VAL A CA 1
ATOM 1583 C C . VAL A 1 200 ? -9.833 3.847 6.997 1.00 90.25 200 VAL A C 1
ATOM 1585 O O . VAL A 1 200 ? -8.687 3.929 6.552 1.00 90.25 200 VAL A O 1
ATOM 1588 N N . ASN A 1 201 ? -10.569 4.911 7.278 1.00 89.12 201 ASN A N 1
ATOM 1589 C CA . ASN A 1 201 ? -10.136 6.291 7.116 1.00 89.12 201 ASN A CA 1
ATOM 1590 C C . ASN A 1 201 ? -10.427 7.107 8.378 1.00 89.12 201 ASN A C 1
ATOM 1592 O O . ASN A 1 201 ? -11.245 6.724 9.218 1.00 89.12 201 ASN A O 1
ATOM 1596 N N . LEU A 1 202 ? -9.743 8.244 8.483 1.00 91.25 202 LEU A N 1
ATOM 1597 C CA . LEU A 1 202 ? -10.088 9.290 9.432 1.00 91.25 202 LEU A CA 1
ATOM 1598 C C . LEU A 1 202 ? -11.268 10.092 8.882 1.00 91.25 202 LEU A C 1
ATOM 1600 O O . LEU A 1 202 ? -11.302 10.429 7.696 1.00 91.25 202 LEU A O 1
ATOM 1604 N N . ILE A 1 203 ? -12.227 10.403 9.744 1.00 91.69 203 ILE A N 1
ATOM 1605 C CA . ILE A 1 203 ? -13.419 11.176 9.403 1.00 91.69 203 ILE A CA 1
ATOM 1606 C C . ILE A 1 203 ? -13.571 12.352 10.368 1.00 91.69 203 ILE A C 1
ATOM 1608 O O . ILE A 1 203 ? -13.333 12.223 11.568 1.00 91.69 203 ILE A O 1
ATOM 1612 N N . ASN A 1 204 ? -13.976 13.501 9.828 1.00 91.75 204 ASN A N 1
ATOM 1613 C CA . ASN A 1 204 ? -14.402 14.647 10.621 1.00 91.75 204 ASN A CA 1
ATOM 1614 C C . ASN A 1 204 ? -15.906 14.523 10.876 1.00 91.75 204 ASN A C 1
ATOM 1616 O O . ASN A 1 204 ? -16.694 14.612 9.931 1.00 91.75 204 ASN A O 1
ATOM 1620 N N . ASN A 1 205 ? -16.298 14.320 12.131 1.00 91.50 205 ASN A N 1
ATOM 1621 C CA . ASN A 1 205 ? -17.698 14.313 12.536 1.00 91.50 205 ASN A CA 1
ATOM 1622 C C . ASN A 1 205 ? -17.963 15.472 13.500 1.00 91.50 205 ASN A C 1
ATOM 1624 O O . ASN A 1 205 ? -17.740 15.355 14.703 1.00 91.50 205 ASN A O 1
ATOM 1628 N N . GLY A 1 206 ? -18.404 16.607 12.953 1.00 88.50 206 GLY A N 1
ATOM 1629 C CA . GLY A 1 206 ? -18.763 17.782 13.749 1.00 88.50 206 GLY A CA 1
ATOM 1630 C C . GLY A 1 206 ? -17.599 18.387 14.539 1.00 88.50 206 GLY A C 1
ATOM 1631 O O . GLY A 1 206 ? -17.822 18.880 15.638 1.00 88.50 206 GLY A O 1
ATOM 1632 N N . GLY A 1 207 ? -16.371 18.318 14.015 1.00 91.06 207 GLY A N 1
ATOM 1633 C CA . GLY A 1 207 ? -15.168 18.814 14.690 1.00 91.06 207 GLY A CA 1
ATOM 1634 C C . GLY A 1 207 ? -14.464 17.774 15.562 1.00 91.06 207 GLY A C 1
ATOM 1635 O O . GLY A 1 207 ? -13.418 18.073 16.120 1.00 91.06 207 GLY A O 1
ATOM 1636 N N . ILE A 1 208 ? -14.975 16.543 15.661 1.00 93.12 208 ILE A N 1
ATOM 1637 C CA . ILE A 1 208 ? -14.308 15.445 16.375 1.00 93.12 208 ILE A CA 1
ATOM 1638 C C . ILE A 1 208 ? -13.681 14.488 15.364 1.00 93.12 208 ILE A C 1
ATOM 1640 O O . ILE A 1 208 ? -14.329 14.073 14.394 1.00 93.12 208 ILE A O 1
ATOM 1644 N N . LEU A 1 209 ? -12.425 14.106 15.604 1.00 94.12 209 LEU A N 1
ATOM 1645 C CA . LEU A 1 209 ? -11.732 13.126 14.782 1.00 94.12 209 LEU A CA 1
ATOM 1646 C C . LEU A 1 209 ? -12.200 11.710 15.136 1.00 94.12 209 LEU A C 1
ATOM 1648 O O . LEU A 1 209 ? -12.036 11.227 16.261 1.00 94.12 209 LEU A O 1
ATOM 1652 N N . GLN A 1 210 ? -12.765 11.029 14.147 1.00 93.62 210 GLN A N 1
ATOM 1653 C CA . GLN A 1 210 ? -13.306 9.686 14.294 1.00 93.62 210 GLN A CA 1
ATOM 1654 C C . GLN A 1 210 ? -12.675 8.705 13.300 1.00 93.62 210 GLN A C 1
ATOM 1656 O O . GLN A 1 210 ? -12.068 9.091 12.298 1.00 93.62 210 GLN A O 1
ATOM 1661 N N . MET A 1 211 ? -12.827 7.414 13.583 1.00 91.50 211 MET A N 1
ATOM 1662 C CA . MET A 1 211 ? -12.392 6.314 12.725 1.00 91.50 211 MET A CA 1
ATOM 1663 C C . MET A 1 211 ? -13.445 5.204 12.739 1.00 91.50 211 MET A C 1
ATOM 1665 O O . MET A 1 211 ? -14.070 4.943 13.761 1.00 91.50 211 MET A O 1
ATOM 1669 N N . THR A 1 212 ? -13.648 4.529 11.607 1.00 88.50 212 THR A N 1
ATOM 1670 C CA . THR A 1 212 ? -14.720 3.526 11.471 1.00 88.50 212 THR A CA 1
ATOM 1671 C C . THR A 1 212 ? -14.426 2.212 12.202 1.00 88.50 212 THR A C 1
ATOM 1673 O O . THR A 1 212 ? -15.350 1.554 12.671 1.00 88.50 212 THR A O 1
ATOM 1676 N N . LEU A 1 213 ? -13.155 1.803 12.284 1.00 90.44 213 LEU A N 1
ATOM 1677 C CA . LEU A 1 213 ? -12.718 0.558 12.925 1.00 90.44 213 LEU A CA 1
ATOM 1678 C C . LEU A 1 213 ? -11.323 0.730 13.549 1.00 90.44 213 LEU A C 1
ATOM 1680 O O . LEU A 1 213 ? -10.489 1.400 12.941 1.00 90.44 213 LEU A O 1
ATOM 1684 N N . PRO A 1 214 ? -11.014 0.074 14.684 1.00 91.31 214 PRO A N 1
ATOM 1685 C CA . PRO A 1 214 ? -9.710 0.152 15.352 1.00 91.31 214 PRO A CA 1
ATOM 1686 C C . PRO A 1 214 ? -8.630 -0.693 14.657 1.00 91.31 214 PRO A C 1
ATOM 1688 O O . PRO A 1 214 ? -8.032 -1.582 15.263 1.00 91.31 214 PRO A O 1
ATOM 1691 N N . LEU A 1 215 ? -8.368 -0.467 13.368 1.00 90.38 215 LEU A N 1
ATOM 1692 C CA . LEU A 1 215 ? -7.298 -1.188 12.677 1.00 90.38 215 LEU A CA 1
ATOM 1693 C C . LEU A 1 215 ? -5.941 -0.740 13.239 1.00 90.38 215 LEU A C 1
ATOM 1695 O O . LEU A 1 215 ? -5.551 0.405 13.053 1.00 90.38 215 LEU A O 1
ATOM 1699 N N . ASN A 1 216 ? -5.232 -1.644 13.922 1.00 87.88 216 ASN A N 1
ATOM 1700 C CA . ASN A 1 216 ? -3.924 -1.416 14.560 1.00 87.88 216 ASN A CA 1
ATOM 1701 C C . ASN A 1 216 ? -3.891 -0.346 15.674 1.00 87.88 216 ASN A C 1
ATOM 1703 O O . ASN A 1 216 ? -2.824 -0.077 16.219 1.00 87.88 216 ASN A O 1
ATOM 1707 N N . PHE A 1 217 ? -5.036 0.226 16.058 1.00 91.06 217 PHE A N 1
ATOM 1708 C CA . PHE A 1 217 ? -5.134 1.148 17.191 1.00 91.06 217 PHE A CA 1
ATOM 1709 C C . PHE A 1 217 ? -5.382 0.383 18.499 1.00 91.06 217 PHE A C 1
ATOM 1711 O O . PHE A 1 217 ? -6.204 -0.540 18.509 1.00 91.06 217 PHE A O 1
ATOM 1718 N N . PRO A 1 218 ? -4.751 0.781 19.621 1.00 93.19 218 PRO A N 1
ATOM 1719 C CA . PRO A 1 218 ? -5.139 0.299 20.942 1.00 93.19 218 PRO A CA 1
ATOM 1720 C C . PRO A 1 218 ? -6.611 0.613 21.225 1.00 93.19 218 PRO A C 1
ATOM 1722 O O . PRO A 1 218 ? -7.069 1.717 20.942 1.00 93.19 218 PRO A O 1
ATOM 1725 N N . THR A 1 219 ? -7.352 -0.333 21.799 1.00 94.25 219 THR A N 1
ATOM 1726 C CA . THR A 1 219 ? -8.778 -0.165 22.147 1.00 94.25 219 THR A CA 1
ATOM 1727 C C . THR A 1 219 ? -9.017 0.092 23.636 1.00 94.25 219 THR A C 1
ATOM 1729 O O . THR A 1 219 ? -10.164 0.218 24.054 1.00 94.25 219 THR A O 1
ATOM 1732 N N . SER A 1 220 ? -7.951 0.148 24.438 1.00 92.44 220 SER A N 1
ATOM 1733 C CA . SER A 1 220 ? -7.982 0.524 25.852 1.00 92.44 220 SER A CA 1
ATOM 1734 C C . SER A 1 220 ? -6.851 1.517 26.142 1.00 92.44 220 SER A C 1
ATOM 1736 O O . SER A 1 220 ? -5.770 1.366 25.562 1.00 92.44 220 SER A O 1
ATOM 1738 N N . PRO A 1 221 ? -7.072 2.512 27.023 1.00 93.19 221 PRO A N 1
ATOM 1739 C CA . PRO A 1 221 ? -6.024 3.420 27.479 1.00 93.19 221 PRO A CA 1
ATOM 1740 C C . PRO A 1 221 ? -5.025 2.767 28.450 1.00 93.19 221 PRO A C 1
ATOM 1742 O O . PRO A 1 221 ? -3.952 3.323 28.691 1.00 93.19 221 PRO A O 1
ATOM 1745 N N . ASP A 1 222 ? -5.360 1.610 29.025 1.00 93.06 222 ASP A N 1
ATOM 1746 C CA . ASP A 1 222 ? -4.562 0.985 30.079 1.00 93.06 222 ASP A CA 1
ATOM 1747 C C . ASP A 1 222 ? -3.168 0.575 29.581 1.00 93.06 222 ASP A C 1
ATOM 1749 O O . ASP A 1 222 ? -3.017 -0.127 28.581 1.00 93.06 222 ASP A O 1
ATOM 1753 N N . GLY A 1 223 ? -2.130 0.998 30.308 1.00 90.81 223 GLY A N 1
ATOM 1754 C CA . GLY A 1 223 ? -0.734 0.680 29.986 1.00 90.81 223 GLY A CA 1
ATOM 1755 C C . GLY A 1 223 ? -0.126 1.513 28.852 1.00 90.81 223 GLY A C 1
ATOM 1756 O O . GLY A 1 223 ? 1.041 1.305 28.516 1.00 90.81 223 GLY A O 1
ATOM 1757 N N . LEU A 1 224 ? -0.869 2.466 28.282 1.00 94.00 224 LEU A N 1
ATOM 1758 C CA . LEU A 1 224 ? -0.341 3.413 27.304 1.00 94.00 224 LEU A CA 1
ATOM 1759 C C . LEU A 1 224 ? 0.374 4.587 27.989 1.00 94.00 224 LEU A C 1
ATOM 1761 O O . LEU A 1 224 ? -0.007 5.042 29.067 1.00 94.00 224 LEU A O 1
ATOM 1765 N N . VAL A 1 225 ? 1.421 5.096 27.340 1.00 94.75 225 VAL A N 1
ATOM 1766 C CA . VAL A 1 225 ? 2.177 6.260 27.823 1.00 94.75 225 VAL A CA 1
ATOM 1767 C C . VAL A 1 225 ? 1.429 7.572 27.543 1.00 94.75 225 VAL A C 1
ATOM 1769 O O . VAL A 1 225 ? 0.665 7.641 26.577 1.00 94.75 225 VAL A O 1
ATOM 1772 N N . PRO A 1 226 ? 1.665 8.643 28.325 1.00 94.00 226 PRO A N 1
ATOM 1773 C CA . PRO A 1 226 ? 1.161 9.977 28.006 1.00 94.00 226 PRO A CA 1
ATOM 1774 C C . PRO A 1 226 ? 1.474 10.391 26.562 1.00 94.00 226 PRO A C 1
ATOM 1776 O O . PRO A 1 226 ? 2.586 10.191 26.073 1.00 94.00 226 PRO A O 1
ATOM 1779 N N . GLY A 1 227 ? 0.491 10.970 25.872 1.00 92.12 227 GLY A N 1
ATOM 1780 C CA . GLY A 1 227 ? 0.585 11.373 24.468 1.00 92.12 227 GLY A CA 1
ATOM 1781 C C . GLY A 1 227 ? 0.340 10.250 23.455 1.00 92.12 227 GLY A C 1
ATOM 1782 O O . GLY A 1 227 ? 0.254 10.538 22.258 1.00 92.12 227 GLY A O 1
ATOM 1783 N N . ALA A 1 228 ? 0.195 8.996 23.896 1.00 94.31 228 ALA A N 1
ATOM 1784 C CA . ALA A 1 228 ? -0.209 7.893 23.028 1.00 94.31 228 ALA A CA 1
ATOM 1785 C C . ALA A 1 228 ? -1.669 8.038 22.583 1.00 94.31 228 ALA A C 1
ATOM 1787 O O . ALA A 1 228 ? -2.500 8.604 23.297 1.00 94.31 228 ALA A O 1
ATOM 1788 N N . LEU A 1 229 ? -1.972 7.498 21.404 1.00 94.94 229 LEU A N 1
ATOM 1789 C CA . LEU A 1 229 ? -3.314 7.495 20.835 1.00 94.94 229 LEU A CA 1
ATOM 1790 C C . LEU A 1 229 ? -4.013 6.165 21.068 1.00 94.94 229 LEU A C 1
ATOM 1792 O O . LEU A 1 229 ? -3.383 5.106 21.048 1.00 94.94 229 LEU A O 1
ATOM 1796 N N . TRP A 1 230 ? -5.327 6.223 21.226 1.00 95.25 230 TRP A N 1
ATOM 1797 C CA . TRP A 1 230 ? -6.169 5.045 21.350 1.00 95.25 230 TRP A CA 1
ATOM 1798 C C . TRP A 1 230 ? -7.552 5.288 20.747 1.00 95.25 230 TRP A C 1
ATOM 1800 O O . TRP A 1 230 ? -7.991 6.422 20.544 1.00 95.25 230 TRP A O 1
ATOM 1810 N N . TYR A 1 231 ? -8.220 4.193 20.413 1.00 95.00 231 TYR A N 1
ATOM 1811 C CA . TYR A 1 231 ? -9.551 4.175 19.837 1.00 95.00 231 TYR A CA 1
ATOM 1812 C C . TYR A 1 231 ? -10.603 3.992 20.929 1.00 95.00 231 TYR A C 1
ATOM 1814 O O . TYR A 1 231 ? -10.690 2.929 21.547 1.00 95.00 231 TYR A O 1
ATOM 1822 N N . ASN A 1 232 ? -11.447 5.003 21.105 1.00 94.56 232 ASN A N 1
ATOM 1823 C CA . ASN A 1 232 ? -12.529 5.031 22.079 1.00 94.56 232 ASN A CA 1
ATOM 1824 C C . ASN A 1 232 ? -13.890 4.897 21.382 1.00 94.56 232 ASN A C 1
ATOM 1826 O O . ASN A 1 232 ? -14.607 5.877 21.178 1.00 94.56 232 ASN A 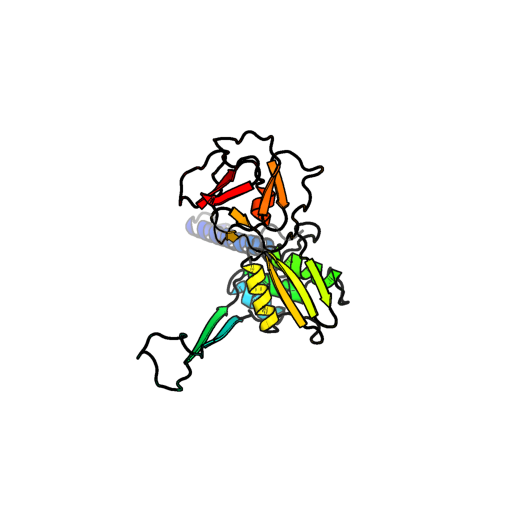O 1
ATOM 1830 N N . GLY A 1 233 ? -14.221 3.683 20.935 1.00 90.12 233 GLY A N 1
ATOM 1831 C CA . GLY A 1 233 ? -15.556 3.380 20.399 1.00 90.12 233 GLY A CA 1
ATOM 1832 C C . GLY A 1 233 ? -15.963 4.183 19.154 1.00 90.12 233 GLY A C 1
ATOM 1833 O O . GLY A 1 233 ? -17.152 4.345 18.904 1.00 90.12 233 GLY A O 1
ATOM 1834 N N . GLY A 1 234 ? -14.994 4.686 18.385 1.00 91.50 234 GLY A N 1
ATOM 1835 C CA . GLY A 1 234 ? -15.212 5.483 17.171 1.00 91.50 234 GLY A CA 1
ATOM 1836 C C . GLY A 1 234 ? -14.493 6.825 17.209 1.00 91.50 234 GLY A C 1
ATOM 1837 O O . GLY A 1 234 ? -14.168 7.368 16.159 1.00 91.50 234 GLY A O 1
ATOM 1838 N N . VAL A 1 235 ? -14.192 7.335 18.405 1.00 94.44 235 VAL A N 1
ATOM 1839 C CA . VAL A 1 235 ? -13.460 8.590 18.619 1.00 94.44 235 VAL A CA 1
ATOM 1840 C C . VAL A 1 235 ? -11.981 8.298 18.839 1.00 94.44 235 VAL A C 1
ATOM 1842 O O . VAL A 1 235 ? -11.634 7.343 19.537 1.00 94.44 235 VAL A O 1
ATOM 1845 N N . ILE A 1 236 ? -11.102 9.108 18.249 1.00 95.25 236 ILE A N 1
ATOM 1846 C CA . ILE A 1 236 ? -9.668 9.022 18.531 1.00 95.25 236 ILE A CA 1
ATOM 1847 C C . ILE A 1 236 ? -9.355 9.883 19.748 1.00 95.25 236 ILE A C 1
ATOM 1849 O O . ILE A 1 236 ? -9.634 11.083 19.782 1.00 95.25 236 ILE A O 1
ATOM 1853 N N . SER A 1 237 ? -8.751 9.253 20.745 1.00 94.88 237 SER A N 1
ATOM 1854 C CA . SER A 1 237 ? -8.416 9.871 22.018 1.00 94.88 237 SER A CA 1
ATOM 1855 C C . SER A 1 237 ? -6.915 9.803 22.275 1.00 94.88 237 SER A C 1
ATOM 1857 O O . SER A 1 237 ? -6.206 8.951 21.735 1.00 94.88 237 SER A O 1
ATOM 1859 N N . VAL A 1 238 ? -6.429 10.712 23.112 1.00 95.44 238 VAL A N 1
ATOM 1860 C CA . VAL A 1 238 ? -5.026 10.817 23.514 1.00 95.44 238 VAL A CA 1
ATOM 1861 C C . VAL A 1 238 ? -4.904 10.680 25.025 1.00 95.44 238 VAL A C 1
ATOM 1863 O O . VAL A 1 238 ? -5.721 11.204 25.782 1.00 95.44 238 VAL A O 1
ATOM 1866 N N . ILE A 1 239 ? -3.875 9.967 25.477 1.00 94.81 239 ILE A N 1
ATOM 1867 C CA . ILE A 1 239 ? -3.570 9.859 26.903 1.00 94.81 239 ILE A CA 1
ATOM 1868 C C . ILE A 1 239 ? -3.031 11.208 27.404 1.00 94.81 239 ILE A C 1
ATOM 1870 O O . ILE A 1 239 ? -2.042 11.706 26.857 1.00 94.81 239 ILE A O 1
ATOM 1874 N N . PRO A 1 240 ? -3.637 11.820 28.435 1.00 90.50 240 PRO A N 1
ATOM 1875 C CA . PRO A 1 240 ? -3.173 13.095 28.970 1.00 90.50 240 PRO A CA 1
ATOM 1876 C C . PRO A 1 240 ? -1.807 12.958 29.665 1.00 90.50 240 PRO A C 1
ATOM 1878 O O . PRO A 1 240 ? -1.385 11.865 30.034 1.00 90.50 240 PRO A O 1
ATOM 1881 N N . GLY A 1 241 ? -1.127 14.089 29.883 1.00 86.31 241 GLY A N 1
ATOM 1882 C CA . GLY A 1 241 ? 0.118 14.146 30.666 1.00 86.31 241 GLY A CA 1
ATOM 1883 C C . GLY A 1 241 ? 1.372 14.556 29.890 1.00 86.31 241 GLY A C 1
ATOM 1884 O O . GLY A 1 241 ? 2.464 14.506 30.448 1.00 86.31 241 GLY A O 1
ATOM 1885 N N . VAL A 1 242 ? 1.232 14.982 28.631 1.00 90.50 242 VAL A N 1
ATOM 1886 C CA . VAL A 1 242 ? 2.317 15.597 27.850 1.00 90.50 242 VAL A CA 1
ATOM 1887 C C . VAL A 1 242 ? 2.033 17.083 27.675 1.00 90.50 242 VAL A C 1
ATOM 1889 O O . VAL A 1 242 ? 0.925 17.464 27.307 1.00 90.50 242 VAL A O 1
ATOM 1892 N N . THR A 1 243 ? 3.043 17.913 27.927 1.00 90.12 243 THR A N 1
ATOM 1893 C CA . THR A 1 243 ? 3.025 19.331 27.555 1.00 90.12 243 THR A CA 1
ATOM 1894 C C . THR A 1 243 ? 3.472 19.449 26.096 1.00 90.12 243 THR A C 1
ATOM 1896 O O . THR A 1 243 ? 4.606 19.059 25.804 1.00 90.12 243 THR A O 1
ATOM 1899 N N . PRO A 1 244 ? 2.636 19.974 25.180 1.00 91.38 244 PRO A N 1
ATOM 1900 C CA . PRO A 1 244 ? 2.999 20.069 23.769 1.00 91.38 244 PRO A CA 1
ATOM 1901 C C . PRO A 1 244 ? 4.235 20.936 23.545 1.00 91.38 244 PRO A C 1
ATOM 1903 O O . PRO A 1 244 ? 4.365 22.002 24.149 1.00 91.38 244 PRO A O 1
ATOM 1906 N N . ASN A 1 245 ? 5.124 20.513 22.645 1.00 89.62 245 ASN A N 1
ATOM 1907 C CA . ASN A 1 245 ? 6.228 21.352 22.190 1.00 89.62 245 ASN A CA 1
ATOM 1908 C C . ASN A 1 245 ? 5.700 22.436 21.223 1.00 89.62 245 ASN A C 1
ATOM 1910 O O . ASN A 1 245 ? 5.272 22.084 20.124 1.00 89.62 245 ASN A O 1
ATOM 1914 N N . PRO A 1 246 ? 5.786 23.741 21.553 1.00 84.56 246 PRO A N 1
ATOM 1915 C CA . PRO A 1 246 ? 5.288 24.816 20.686 1.00 84.56 246 PRO A CA 1
ATOM 1916 C C . PRO A 1 246 ? 6.024 24.932 19.343 1.00 84.56 246 PRO A C 1
ATOM 1918 O O . PRO A 1 246 ? 5.529 25.578 18.425 1.00 84.56 246 PRO A O 1
ATOM 1921 N N . SER A 1 247 ? 7.219 24.346 19.226 1.00 88.00 247 SER A N 1
ATOM 1922 C CA . SER A 1 247 ? 7.999 24.303 17.984 1.00 88.00 247 SER A CA 1
ATOM 1923 C C . SER A 1 247 ? 7.711 23.065 17.128 1.00 88.00 247 SER A C 1
ATOM 1925 O O . SER A 1 247 ? 8.300 22.927 16.056 1.00 88.00 247 SER A O 1
ATOM 1927 N N . ALA A 1 248 ? 6.852 22.147 17.586 1.00 88.25 248 ALA A N 1
ATOM 1928 C CA . ALA A 1 248 ? 6.437 21.011 16.775 1.00 88.25 248 ALA A CA 1
ATOM 1929 C C . ALA A 1 248 ? 5.593 21.494 15.578 1.00 88.25 248 ALA A C 1
ATOM 1931 O O . ALA A 1 248 ? 4.756 22.384 15.745 1.00 88.25 248 ALA A O 1
ATOM 1932 N N . PRO A 1 249 ? 5.782 20.922 14.375 1.00 90.12 249 PRO A N 1
ATOM 1933 C CA . PRO A 1 249 ? 4.949 21.258 13.230 1.00 90.12 249 PRO A CA 1
ATOM 1934 C C . PRO A 1 249 ? 3.463 20.979 13.515 1.00 90.12 249 PRO A C 1
ATOM 1936 O O . PRO A 1 249 ? 3.147 19.921 14.069 1.00 90.12 249 PRO A O 1
ATOM 1939 N N . PRO A 1 250 ? 2.546 21.883 13.127 1.00 90.75 250 PRO A N 1
ATOM 1940 C CA . PRO A 1 250 ? 1.116 21.639 13.258 1.00 90.75 250 PRO A CA 1
ATOM 1941 C C . PRO A 1 250 ? 0.681 20.468 12.372 1.00 90.75 250 PRO A C 1
ATOM 1943 O O . PRO A 1 250 ? 1.160 20.302 11.248 1.00 90.75 250 PRO A O 1
ATOM 1946 N N . VAL A 1 251 ? -0.251 19.664 12.880 1.00 92.31 251 VAL A N 1
ATOM 1947 C CA . VAL A 1 251 ? -0.848 18.544 12.147 1.00 92.31 251 VAL A CA 1
ATOM 1948 C C . VAL A 1 251 ? -2.232 18.966 11.678 1.00 92.31 251 VAL A C 1
ATOM 1950 O O . VAL A 1 251 ? -3.043 19.413 12.484 1.00 92.31 251 VAL A O 1
ATOM 1953 N N . PHE A 1 252 ? -2.510 18.813 10.387 1.00 92.25 252 PHE A N 1
ATOM 1954 C CA . PHE A 1 252 ? -3.792 19.184 9.793 1.00 92.25 252 PHE A CA 1
ATOM 1955 C C . PHE A 1 252 ? -4.571 17.948 9.366 1.00 92.25 252 PHE A C 1
ATOM 1957 O O . PHE A 1 252 ? -4.002 16.988 8.844 1.00 92.25 252 PHE A O 1
ATOM 1964 N N . PHE A 1 253 ? -5.885 17.996 9.548 1.00 91.88 253 PHE A N 1
ATOM 1965 C CA . PHE A 1 253 ? -6.790 17.041 8.947 1.00 91.88 253 PHE A CA 1
ATOM 1966 C C . PHE A 1 253 ? -6.786 17.226 7.428 1.00 91.88 253 PHE A C 1
ATOM 1968 O O . PHE A 1 253 ? -7.082 18.300 6.903 1.00 91.88 253 PHE A O 1
ATOM 1975 N N . SER A 1 254 ? -6.471 16.156 6.712 1.00 85.94 254 SER A N 1
ATOM 1976 C CA . SER A 1 254 ? -6.545 16.108 5.259 1.00 85.94 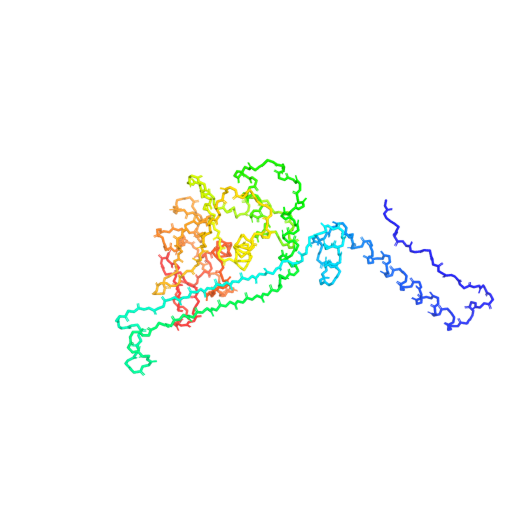254 SER A CA 1
ATOM 1977 C C . SER A 1 254 ? -7.005 14.725 4.813 1.00 85.94 254 SER A C 1
ATOM 1979 O O . SER A 1 254 ? -6.931 13.754 5.563 1.00 85.94 254 SER A O 1
ATOM 1981 N N . GLN A 1 255 ? -7.438 14.615 3.557 1.00 74.62 255 GLN A N 1
ATOM 1982 C CA . GLN A 1 255 ? -7.773 13.315 2.963 1.00 74.62 255 GLN A CA 1
ATOM 1983 C C . GLN A 1 255 ? -6.548 12.407 2.777 1.00 74.62 255 GLN A C 1
ATOM 1985 O O . GLN A 1 255 ? -6.711 11.217 2.524 1.00 74.62 255 GLN A O 1
ATOM 1990 N N . THR A 1 256 ? -5.336 12.961 2.877 1.00 75.75 256 THR A N 1
ATOM 1991 C CA . THR A 1 256 ? -4.084 12.209 2.756 1.00 75.75 256 THR A CA 1
ATOM 1992 C C . THR A 1 256 ? -3.539 11.755 4.105 1.00 75.75 256 THR A C 1
ATOM 1994 O O . THR A 1 256 ? -2.717 10.850 4.115 1.00 75.75 256 THR A O 1
ATOM 1997 N N . LEU A 1 257 ? -3.976 12.355 5.222 1.00 85.12 257 LEU A N 1
ATOM 1998 C CA . LEU A 1 257 ? -3.556 11.945 6.558 1.00 85.12 257 LEU A CA 1
ATOM 1999 C C . LEU A 1 257 ? -4.132 10.563 6.874 1.00 85.12 257 LEU A C 1
ATOM 2001 O O . LEU A 1 257 ? -5.344 10.389 7.039 1.00 85.12 257 LEU A O 1
ATOM 2005 N N . THR A 1 258 ? -3.256 9.575 6.991 1.00 86.06 258 THR A N 1
ATOM 2006 C CA . THR A 1 258 ? -3.655 8.209 7.320 1.00 86.06 258 THR A CA 1
ATOM 2007 C C . THR A 1 258 ? -3.710 7.996 8.838 1.00 86.06 258 THR A C 1
ATOM 2009 O O . THR A 1 258 ? -2.931 8.598 9.585 1.00 86.06 258 THR A O 1
ATOM 2012 N N . PRO A 1 259 ? -4.571 7.084 9.337 1.00 87.81 259 PRO A N 1
ATOM 2013 C CA . PRO A 1 259 ? -4.562 6.718 10.754 1.00 87.81 259 PRO A CA 1
ATOM 2014 C C . PRO A 1 259 ? -3.187 6.228 11.239 1.00 87.81 259 PRO A C 1
ATOM 2016 O O . PRO A 1 259 ? -2.814 6.453 12.386 1.00 87.81 259 PRO A O 1
ATOM 2019 N N . GLN A 1 260 ? -2.410 5.587 10.362 1.00 84.69 260 GLN A N 1
ATOM 2020 C CA . GLN A 1 260 ? -1.080 5.077 10.686 1.00 84.69 260 GLN A CA 1
ATOM 2021 C C . GLN A 1 260 ? -0.034 6.181 10.891 1.00 84.69 260 GLN A C 1
ATOM 2023 O O . GLN A 1 260 ? 0.803 6.087 11.794 1.00 84.69 260 GLN A O 1
ATOM 2028 N N . GLU A 1 261 ? -0.060 7.217 10.055 1.00 88.19 261 GLU A N 1
ATOM 2029 C CA . GLU A 1 261 ? 0.804 8.386 10.235 1.00 88.19 261 GLU A CA 1
ATOM 2030 C C . GLU A 1 261 ? 0.465 9.085 11.547 1.00 88.19 261 GLU A C 1
ATOM 2032 O O . GLU A 1 261 ? 1.363 9.394 12.325 1.00 88.19 261 GLU A O 1
ATOM 2037 N N . LEU A 1 262 ? -0.828 9.235 11.845 1.00 90.12 262 LEU A N 1
ATOM 2038 C CA . LEU A 1 262 ? -1.287 9.817 13.101 1.00 90.12 262 LEU A CA 1
ATOM 2039 C C . LEU A 1 262 ? -0.830 8.993 14.320 1.00 90.12 262 LEU A C 1
ATOM 2041 O O . LEU A 1 262 ? -0.356 9.564 15.299 1.00 90.12 262 LEU A O 1
ATOM 2045 N N . LEU A 1 263 ? -0.899 7.660 14.250 1.00 89.62 263 LEU A N 1
ATOM 2046 C CA . LEU A 1 263 ? -0.404 6.774 15.309 1.00 89.62 263 LEU A CA 1
ATOM 2047 C C . LEU A 1 263 ? 1.112 6.914 15.527 1.00 89.62 263 LEU A C 1
ATOM 2049 O O . LEU A 1 263 ? 1.569 6.878 16.666 1.00 89.62 263 LEU A O 1
ATOM 2053 N N . THR A 1 264 ? 1.880 7.107 14.449 1.00 88.50 264 THR A N 1
ATOM 2054 C CA . THR A 1 264 ? 3.336 7.337 14.510 1.00 88.50 264 THR A CA 1
ATOM 2055 C C . THR A 1 264 ? 3.679 8.716 15.084 1.00 88.50 264 THR A C 1
ATOM 2057 O O . THR A 1 264 ? 4.619 8.835 15.866 1.00 88.50 264 THR A O 1
ATOM 2060 N N . LEU A 1 265 ? 2.927 9.755 14.705 1.00 90.31 265 LEU A N 1
ATOM 2061 C CA . LEU A 1 265 ? 3.104 11.121 15.213 1.00 90.31 265 LEU A CA 1
ATOM 2062 C C . LEU A 1 265 ? 2.738 11.231 16.700 1.00 90.31 265 LEU A C 1
ATOM 2064 O O . LEU A 1 265 ? 3.369 11.987 17.441 1.00 90.31 2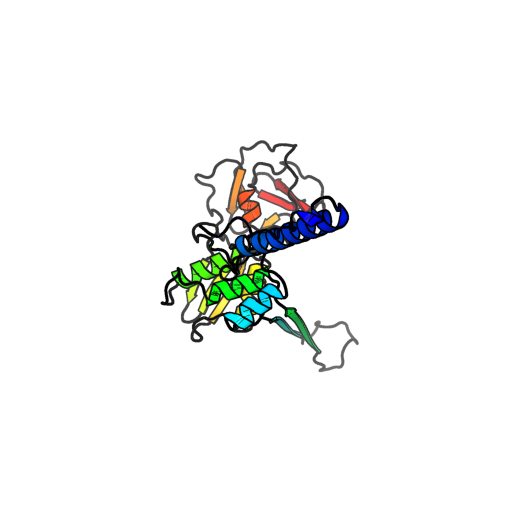65 LEU A O 1
ATOM 2068 N N . GLY A 1 266 ? 1.731 10.468 17.132 1.00 91.75 266 GLY A N 1
ATOM 2069 C CA . GLY A 1 266 ? 1.154 10.559 18.467 1.00 91.75 266 GLY A CA 1
ATOM 2070 C C . GLY A 1 266 ? 0.316 11.827 18.668 1.00 91.75 266 GLY A C 1
ATOM 2071 O O . GLY A 1 266 ? 0.229 12.699 17.806 1.00 91.75 266 GLY A O 1
ATOM 2072 N N . GLY A 1 267 ? -0.315 11.934 19.838 1.00 90.94 267 GLY A N 1
ATOM 2073 C CA . GLY A 1 267 ? -1.135 13.089 20.220 1.00 90.94 267 GLY A CA 1
ATOM 2074 C C . GLY A 1 267 ? -0.446 14.063 21.178 1.00 90.94 267 GLY A C 1
ATOM 2075 O O . GLY A 1 267 ? -1.004 15.110 21.490 1.00 90.94 267 GLY A O 1
ATOM 2076 N N . GLY A 1 268 ? 0.756 13.740 21.664 1.00 90.56 268 GLY A N 1
ATOM 2077 C CA . GLY A 1 268 ? 1.419 14.505 22.729 1.00 90.56 268 GLY A CA 1
ATOM 2078 C C . GLY A 1 268 ? 1.798 15.945 22.362 1.00 90.56 268 GLY A C 1
ATOM 2079 O O . GLY A 1 268 ? 1.849 16.796 23.242 1.00 90.56 268 GLY A O 1
ATOM 2080 N N . ASN A 1 269 ? 2.036 16.232 21.077 1.00 92.94 269 ASN A N 1
ATOM 2081 C CA . ASN A 1 269 ? 2.379 17.575 20.589 1.00 92.94 269 ASN A CA 1
ATOM 2082 C C . ASN A 1 269 ? 1.178 18.356 20.035 1.00 92.94 269 ASN A C 1
ATOM 2084 O O . ASN A 1 269 ? 1.359 19.448 19.497 1.00 92.94 269 ASN A O 1
ATOM 2088 N N . LEU A 1 270 ? -0.039 17.820 20.144 1.00 92.88 270 LEU A N 1
ATOM 2089 C CA . LEU A 1 270 ? -1.233 18.539 19.714 1.00 92.88 270 LEU A CA 1
ATOM 2090 C C . LEU A 1 270 ? -1.509 19.715 20.666 1.00 92.88 270 LEU A C 1
ATOM 2092 O O . LEU A 1 270 ? -1.429 19.528 21.882 1.00 92.88 270 LEU A O 1
ATOM 2096 N N . PRO A 1 271 ? -1.856 20.911 20.155 1.00 93.44 271 PRO A N 1
ATOM 2097 C CA . PRO A 1 271 ? -2.231 22.043 20.998 1.00 93.44 271 PRO A CA 1
ATOM 2098 C C . PRO A 1 271 ? -3.348 21.678 21.983 1.00 93.44 271 PRO A C 1
ATOM 2100 O O . PRO A 1 271 ? -4.275 20.963 21.620 1.00 93.44 271 PRO A O 1
ATOM 2103 N N . LEU A 1 272 ? -3.278 22.192 23.216 1.00 93.31 272 LEU A N 1
ATOM 2104 C CA . LEU A 1 272 ? -4.318 21.993 24.245 1.00 93.31 272 LEU A CA 1
ATOM 2105 C C . LEU A 1 272 ? -5.427 23.056 24.196 1.00 93.31 272 LEU A C 1
ATOM 2107 O O . LEU A 1 272 ? -6.363 23.031 24.988 1.00 93.31 272 LEU A O 1
ATOM 2111 N N . THR A 1 273 ? -5.289 24.030 23.301 1.00 92.12 273 THR A N 1
ATOM 2112 C CA . THR A 1 273 ? -6.248 25.111 23.075 1.00 92.12 273 THR A CA 1
ATOM 2113 C C . THR A 1 273 ? -6.611 25.135 21.603 1.00 92.12 273 THR A C 1
ATOM 2115 O O . THR A 1 273 ? -5.729 24.917 20.768 1.00 92.12 273 THR A O 1
ATOM 2118 N N . ASN A 1 274 ? -7.870 25.446 21.291 1.00 92.06 274 ASN A N 1
ATOM 2119 C CA . ASN A 1 274 ? -8.343 25.547 19.914 1.00 92.06 274 ASN A CA 1
ATOM 2120 C C . ASN A 1 274 ? -7.448 26.528 19.107 1.00 92.06 274 ASN A C 1
ATOM 2122 O O . ASN A 1 274 ? -7.353 27.701 19.482 1.00 92.06 274 ASN A O 1
ATOM 2126 N N . PRO A 1 275 ? -6.770 26.063 18.038 1.00 91.25 275 PRO A N 1
ATOM 2127 C CA . PRO A 1 275 ? -5.890 26.882 17.201 1.00 91.25 275 PRO A CA 1
ATOM 2128 C C . PRO A 1 275 ? -6.631 27.860 16.269 1.00 91.25 275 PRO A C 1
ATOM 2130 O O . PRO A 1 275 ? -5.986 28.714 15.661 1.00 91.25 275 PRO A O 1
ATOM 2133 N N . GLY A 1 276 ? -7.959 27.776 16.176 1.00 89.00 276 GLY A N 1
ATOM 2134 C CA . GLY A 1 276 ? -8.815 28.687 15.418 1.00 89.00 276 GLY A CA 1
ATOM 2135 C C . GLY A 1 276 ? -9.745 27.942 14.465 1.00 89.00 276 GLY A C 1
ATOM 2136 O O . GLY A 1 276 ? -9.299 27.080 13.704 1.00 89.00 276 GLY A O 1
ATOM 2137 N N . ASP A 1 277 ? -11.026 28.310 14.492 1.00 87.12 277 ASP A N 1
ATOM 2138 C CA . ASP A 1 277 ? -12.071 27.615 13.741 1.00 87.12 277 ASP A CA 1
ATOM 2139 C C . ASP A 1 277 ? -11.821 27.658 12.221 1.00 87.12 277 ASP A C 1
ATOM 2141 O O . ASP A 1 277 ? -11.494 28.704 11.649 1.00 87.12 277 ASP A O 1
ATOM 2145 N N . GLY A 1 278 ? -11.993 26.520 11.551 1.00 83.50 278 GLY A N 1
ATOM 2146 C CA . GLY A 1 278 ? -11.828 26.365 10.105 1.00 83.50 278 GLY A CA 1
ATOM 2147 C C . GLY A 1 278 ? -10.379 26.223 9.629 1.00 83.50 278 GLY A C 1
ATOM 2148 O O . GLY A 1 278 ? -10.143 26.197 8.418 1.00 83.50 278 GLY A O 1
ATOM 2149 N N . THR A 1 279 ? -9.407 26.112 10.538 1.00 88.88 279 THR A N 1
ATOM 2150 C CA . THR A 1 279 ? -7.997 25.859 10.183 1.00 88.88 279 THR A CA 1
ATOM 2151 C C . THR A 1 279 ? -7.732 24.404 9.798 1.00 88.88 279 THR A C 1
ATOM 2153 O O . THR A 1 279 ? -6.692 24.113 9.206 1.00 88.88 279 THR A O 1
ATOM 2156 N N . LEU A 1 280 ? -8.656 23.490 10.118 1.00 92.31 280 LEU A N 1
ATOM 2157 C CA . LEU A 1 280 ? -8.515 22.038 10.000 1.00 92.31 280 LEU A CA 1
ATOM 2158 C C . LEU A 1 280 ? -7.349 21.477 10.820 1.00 92.31 280 LEU A C 1
ATOM 2160 O O . LEU A 1 280 ? -6.939 20.333 10.614 1.00 92.31 280 LEU A O 1
ATOM 2164 N N . GLN A 1 281 ? -6.790 22.258 11.742 1.00 94.12 281 GLN A N 1
ATOM 2165 C CA . GLN A 1 281 ? -5.686 21.816 12.574 1.00 94.12 281 GLN A CA 1
ATOM 2166 C C . GLN A 1 281 ? -6.200 20.864 13.657 1.00 94.12 281 GLN A C 1
ATOM 2168 O O . GLN A 1 281 ? -7.209 21.126 14.316 1.00 94.12 281 GLN A O 1
ATOM 2173 N N . LEU A 1 282 ? -5.491 19.753 13.846 1.00 94.75 282 LEU A N 1
ATOM 2174 C CA . LEU A 1 282 ? -5.760 18.824 14.933 1.00 94.75 282 LEU A CA 1
ATOM 2175 C C . LEU A 1 282 ? -5.300 19.431 16.256 1.00 94.75 282 LEU A C 1
ATOM 2177 O O . LEU A 1 282 ? -4.195 19.973 16.360 1.00 94.75 282 LEU A O 1
ATOM 2181 N N . TRP A 1 283 ? -6.126 19.285 17.280 1.00 94.56 283 TRP A N 1
ATOM 2182 C CA . TRP A 1 283 ? -5.817 19.717 18.635 1.00 94.56 283 TRP A CA 1
ATOM 2183 C C . TRP A 1 283 ? -6.402 18.736 19.653 1.00 94.56 283 TRP A C 1
ATOM 2185 O O . TRP A 1 283 ? -7.256 17.911 19.330 1.00 94.56 283 TRP A O 1
ATOM 2195 N N . ASN A 1 284 ? -5.873 18.768 20.869 1.00 94.19 284 ASN A N 1
ATOM 2196 C CA . ASN A 1 284 ? -6.289 17.900 21.959 1.00 94.19 284 ASN A CA 1
ATOM 2197 C C . ASN A 1 284 ? -7.251 18.657 22.880 1.00 94.19 284 ASN A C 1
ATOM 2199 O O . ASN A 1 284 ? -6.826 19.489 23.684 1.00 94.19 284 ASN A O 1
ATOM 2203 N N . ASP A 1 285 ? -8.533 18.324 22.777 1.00 93.56 285 ASP A N 1
ATOM 2204 C CA . ASP A 1 285 ? -9.601 18.825 23.631 1.00 93.56 285 ASP A CA 1
ATOM 2205 C C . ASP A 1 285 ? -9.821 17.865 24.805 1.00 93.56 285 ASP A C 1
ATOM 2207 O O . ASP A 1 285 ? -10.564 16.885 24.717 1.00 93.56 285 ASP A O 1
ATOM 2211 N N . ALA A 1 286 ? -9.093 18.099 25.899 1.00 91.25 286 ALA A N 1
ATOM 2212 C CA . ALA A 1 286 ? -9.222 17.344 27.149 1.00 91.25 286 ALA A CA 1
ATOM 2213 C C . ALA A 1 286 ? -9.152 15.801 26.996 1.00 91.25 286 ALA A C 1
ATOM 2215 O O . ALA A 1 286 ? -9.802 15.062 27.736 1.00 91.25 286 ALA A O 1
ATOM 2216 N N . GLY A 1 287 ? -8.334 15.301 26.065 1.00 90.88 287 GLY A N 1
ATOM 2217 C CA . GLY A 1 287 ? -8.140 13.871 25.793 1.00 90.88 287 GLY A CA 1
ATOM 2218 C C . GLY A 1 287 ? -8.841 13.366 24.529 1.00 90.88 287 GLY A C 1
ATOM 2219 O O . GLY A 1 287 ? -8.646 12.209 24.150 1.00 90.88 287 GLY A O 1
ATOM 2220 N N . VAL A 1 288 ? -9.622 14.204 23.848 1.00 93.94 288 VAL A N 1
ATOM 2221 C CA . VAL A 1 288 ? -10.232 13.907 22.545 1.00 93.94 288 VAL A CA 1
ATOM 2222 C C . VAL A 1 288 ? -9.484 14.665 21.455 1.00 93.94 288 VAL A C 1
ATOM 2224 O O . VAL A 1 288 ? -9.171 15.841 21.620 1.00 93.94 288 VAL A O 1
ATOM 2227 N N . ILE A 1 289 ? -9.183 14.007 20.332 1.00 94.94 289 ILE A N 1
ATOM 2228 C CA . ILE A 1 289 ? -8.646 14.731 19.179 1.00 94.94 289 ILE A CA 1
ATOM 2229 C C . ILE A 1 289 ? -9.796 15.424 18.457 1.00 94.94 289 ILE A C 1
ATOM 2231 O O . ILE A 1 289 ? -10.689 14.778 17.901 1.00 94.94 289 ILE A O 1
ATOM 2235 N N . SER A 1 290 ? -9.711 16.744 18.428 1.00 94.19 290 SER A N 1
ATOM 2236 C CA . SER A 1 290 ? -10.649 17.624 17.754 1.00 94.19 290 SER A CA 1
ATOM 2237 C C . SER A 1 290 ? -9.982 18.287 16.550 1.00 94.19 290 SER A C 1
ATOM 2239 O O . SER A 1 290 ? -8.756 18.339 16.424 1.00 94.19 290 SER A O 1
ATOM 2241 N N . ILE A 1 291 ? -10.811 18.760 15.632 1.00 94.56 291 ILE A N 1
ATOM 2242 C CA . ILE A 1 291 ? -10.447 19.449 14.401 1.00 94.56 291 ILE A CA 1
ATOM 2243 C C . ILE A 1 291 ? -11.005 20.860 14.540 1.00 94.56 291 ILE A C 1
ATOM 2245 O O . ILE A 1 291 ? -12.209 21.018 14.742 1.00 94.56 291 ILE A O 1
ATOM 2249 N N . ALA A 1 292 ? -10.120 21.849 14.473 1.00 89.75 292 ALA A N 1
ATOM 2250 C CA . ALA A 1 292 ? -10.476 23.258 14.550 1.00 89.75 292 ALA A CA 1
ATOM 2251 C C . ALA A 1 292 ? -11.108 23.761 13.247 1.00 89.75 292 ALA A C 1
ATOM 2253 O O . ALA A 1 292 ? -10.553 23.498 12.153 1.00 89.75 292 ALA A O 1
#

Sequence (292 aa):
MPMQQIIPSYLYRQYSDDVNLRAFVDAYNSLSQGYLSWFTSTPLALYTSPNITGPLLDWIARGIYGIPRPVLSSSTTSRVAGYDAYAYNTMPYNGQKISSSGSAALASDDIYKRVMTWNLYRGDGKVFTIGWLKNRINRFLNGVNGTDWPVQNNPPSITVSGNIFSITVFSTPEAQALQQLFANNELAVPFQYVYQFVNVNLINNGGILQMTLPLNFPTSPDGLVPGALWYNGGVISVIPGVTPNPSAPPVFFSQTLTPQELLTLGGGNLPLTNPGDGTLQLWNDAGVISIA

Foldseek 3Di:
DPDQADPADDDDPVCPPPPVVVVVSVVVRVVVNVVSVVCVQCPLVPLLDPSQADPNSQCSCCVVVVQHFDKQKDKDKDKDDDDPSDDPPPADDVDTDIDIDMDIDGDHQFLRLLQVLLVPPPPLDDDDDPSSVFQSVCLQVPPGSSHGDDCVQQTWDWDDDPQEIETEDEPAPSVSSVVSCVVVVSGDDPPSHHYHYDYWFWDADPFFTWIDDQRVFAADCPPDDFQAWHHDPTFIWGHHDADADPPDDWDADDRNDIPSNDRVVGRRNFACDPPDPPPRTWHHPPGTTGGD

Radius of gyration: 27.31 Å; chains: 1; bounding box: 96×52×63 Å

pLDDT: mean 86.75, std 10.17, range [48.09, 95.44]